Protein 1EQ6 (pdb70)

CATH classification: 3.40.1000.10

Organism: Saccharomyces cerevisiae (strain ATCC 204508 / S288c) (NCBI:txid559292)

Sequence (189 aa):
SMNNKEVELYGGAITTVVPPGFIDASTLREVPDTQEVYVNSRRDEEEFEDGLATNESIIVDLLETVDKSDLKEAWQFHVEDLTELNGTTKWEALQEDTVQQGTKFTGLVMEVANKWGKPDLAQTVVIGVALIRLTQFDTDVVISINVPLTKEEASQASNKELPARCHAVYQLLQEMVRKFHVVDTSLFA

B-factor: mean 33.43, std 11.36, range [17.12, 72.32]

InterPro domains:
  IPR007681 Ran-interacting Mog1 protein [PF04603] (37-177)
  IPR007681 Ran-interacting Mog1 protein [PTHR15837] (33-218)
  IPR007681 Ran-interacting Mog1 protein [cd00224] (36-218)
  IPR016123 Mog1/PsbP, alpha/beta/alpha sandwich [SSF55724] (31-218)

Secondary structure (DSSP, 8-state):
----EEEEEGGGTEEEEE-TTEEEGGGTS---TTEEEEEE---SS---SSS--S--EEEEEEEEPPS--SHHHHHHHHHHHHHGGGTEEEEEEEEEEEEETTTEEEEEEEEEEETTS-TTSS--EEEEEEEEEEGGGTEEEEEEEEEEPPHHHHHHHTTT---HHHHHHHHHHHHHHHT-EES-GGG--

Structure (mmCIF, N/CA/C/O backbone):
data_1EQ6
#
_entry.id   1EQ6
#
_cell.length_a   39.672
_cell.length_b   51.963
_cell.length_c   112.234
_cell.angle_alpha   90.00
_cell.angle_beta   90.00
_cell.angle_gamma   90.00
#
_symmetry.space_group_name_H-M   'P 21 21 21'
#
loop_
_entity.id
_entity.type
_entity.pdbx_description
1 polymer MOG1P
2 water water
#
loop_
_atom_site.group_PDB
_atom_site.id
_atom_site.type_symbol
_atom_site.label_atom_id
_atom_site.label_alt_id
_atom_site.label_comp_id
_atom_site.label_asym_id
_atom_site.label_entity_id
_atom_site.label_seq_id
_atom_site.pdbx_PDB_ins_code
_atom_site.Cartn_x
_atom_site.Cartn_y
_atom_site.Cartn_z
_atom_site.occupancy
_atom_site.B_iso_or_equiv
_atom_site.auth_seq_id
_atom_site.auth_comp_id
_atom_site.auth_asym_id
_atom_site.auth_atom_id
_atom_site.pdbx_PDB_model_num
ATOM 1 N N . SER A 1 1 ? 17.213 35.383 38.687 1.00 62.88 30 SER A N 1
ATOM 2 C CA . SER A 1 1 ? 17.691 34.271 37.815 1.00 62.20 30 SER A CA 1
ATOM 3 C C . SER A 1 1 ? 18.500 33.252 38.608 1.00 61.23 30 SER A C 1
ATOM 4 O O . SER A 1 1 ? 18.883 33.495 39.754 1.00 61.36 30 SER A O 1
ATOM 7 N N . MET A 1 2 ? 18.767 32.112 37.982 1.00 59.29 31 MET A N 1
ATOM 8 C CA . MET A 1 2 ? 19.533 31.060 38.626 1.00 57.18 31 MET A CA 1
ATOM 9 C C . MET A 1 2 ? 20.968 31.053 38.110 1.00 55.11 31 MET A C 1
ATOM 10 O O . MET A 1 2 ? 21.251 31.576 37.025 1.00 54.11 31 MET A O 1
ATOM 15 N N . ASN A 1 3 ? 21.864 30.461 38.897 1.00 52.32 32 ASN A N 1
ATOM 16 C CA . ASN A 1 3 ? 23.284 30.385 38.556 1.00 50.06 32 ASN A CA 1
ATOM 17 C C . ASN A 1 3 ? 23.876 29.010 38.904 1.00 47.04 32 ASN A C 1
ATOM 18 O O . ASN A 1 3 ? 24.871 28.905 39.616 1.00 46.11 32 ASN A O 1
ATOM 23 N N . ASN A 1 4 ? 23.260 27.963 38.367 1.00 45.30 33 ASN A N 1
ATOM 24 C CA . ASN A 1 4 ? 23.669 26.587 38.616 1.00 41.52 33 ASN A CA 1
ATOM 25 C C . ASN A 1 4 ? 25.023 26.216 38.056 1.00 41.10 33 ASN A C 1
ATOM 26 O O . ASN A 1 4 ? 25.433 26.726 37.012 1.00 41.93 33 ASN A O 1
ATOM 31 N N . LYS A 1 5 ? 25.717 25.325 38.761 1.00 38.69 34 LYS A N 1
ATOM 32 C CA . LYS A 1 5 ? 27.036 24.874 38.350 1.00 37.74 34 LYS A CA 1
ATOM 33 C C . LYS A 1 5 ? 27.040 23.409 37.920 1.00 35.03 34 LYS A C 1
ATOM 34 O O . LYS A 1 5 ? 26.340 22.575 38.486 1.00 32.25 34 LYS A O 1
ATOM 40 N N . GLU A 1 6 ? 27.860 23.102 36.928 1.00 32.39 35 GLU A N 1
ATOM 41 C CA . GLU A 1 6 ? 27.966 21.754 36.423 1.00 33.40 35 GLU A CA 1
ATOM 42 C C . GLU A 1 6 ? 28.653 20.845 37.443 1.00 32.36 35 GLU A C 1
ATOM 43 O O . GLU A 1 6 ? 29.596 21.251 38.127 1.00 31.55 35 GLU A O 1
ATOM 49 N N . VAL A 1 7 ? 28.138 19.629 37.580 1.00 29.76 36 VAL A N 1
ATOM 50 C CA . VAL A 1 7 ? 28.722 18.672 38.487 1.00 29.91 36 VAL A CA 1
ATOM 51 C C . VAL A 1 7 ? 28.852 17.342 37.766 1.00 28.93 36 VAL A C 1
ATOM 52 O O . VAL A 1 7 ? 28.119 17.057 36.824 1.00 25.97 36 VAL A O 1
ATOM 56 N N . GLU A 1 8 ? 29.820 16.544 38.197 1.00 28.75 37 GLU A N 1
ATOM 57 C CA . GLU A 1 8 ? 30.008 15.235 37.603 1.00 29.27 37 GLU A CA 1
ATOM 58 C C . GLU A 1 8 ? 29.289 14.231 38.480 1.00 28.33 37 GLU A C 1
ATOM 59 O O . GLU A 1 8 ? 29.436 14.257 39.703 1.00 26.79 37 GLU A O 1
ATOM 65 N N . LEU A 1 9 ? 28.513 13.347 37.851 1.00 26.57 38 LEU A N 1
ATOM 66 C CA . LEU A 1 9 ? 27.792 12.296 38.568 1.00 25.25 38 LEU A CA 1
ATOM 67 C C . LEU A 1 9 ? 28.377 10.936 38.157 1.00 24.52 38 LEU A C 1
ATOM 68 O O . LEU A 1 9 ? 28.990 10.811 37.093 1.00 23.86 38 LEU A O 1
ATOM 73 N N . TYR A 1 10 ? 28.162 9.934 39.000 1.00 25.02 39 TYR A N 1
ATOM 74 C CA . TYR A 1 10 ? 28.601 8.561 38.728 1.00 26.48 39 TYR A CA 1
ATOM 75 C C . TYR A 1 10 ? 30.040 8.490 38.191 1.00 27.54 39 TYR A C 1
ATOM 76 O O . TYR A 1 10 ? 30.292 7.981 37.099 1.00 26.70 39 TYR A O 1
ATOM 85 N N . GLY A 1 11 ? 30.973 9.042 38.960 1.00 29.16 40 GLY A N 1
ATOM 86 C CA . GLY A 1 11 ? 32.370 9.026 38.546 1.00 31.03 40 GLY A CA 1
ATOM 87 C C . GLY A 1 11 ? 32.726 9.848 37.315 1.00 31.83 40 GLY A C 1
ATOM 88 O O . GLY A 1 11 ? 33.834 9.718 36.787 1.00 31.51 40 GLY A O 1
ATOM 89 N N . GLY A 1 12 ? 31.807 10.692 36.856 1.00 30.21 41 GLY A N 1
ATOM 90 C CA . GLY A 1 12 ? 32.070 11.498 35.672 1.00 30.08 41 GLY A CA 1
ATOM 91 C C . GLY A 1 12 ? 31.435 10.972 34.396 1.00 29.22 41 GLY A C 1
ATOM 92 O O . GLY A 1 12 ? 31.577 11.560 33.305 1.00 27.82 41 GLY A O 1
ATOM 93 N N . ALA A 1 13 ? 30.718 9.862 34.518 1.00 26.92 42 ALA A N 1
ATOM 94 C CA . ALA A 1 13 ? 30.057 9.268 33.360 1.00 26.74 42 ALA A CA 1
ATOM 95 C C . ALA A 1 13 ? 28.878 10.111 32.914 1.00 25.95 42 ALA A C 1
ATOM 96 O O . ALA A 1 13 ? 28.436 10.022 31.755 1.00 26.78 42 ALA A O 1
ATOM 98 N N . ILE A 1 14 ? 28.395 10.953 33.820 1.00 26.47 43 ILE A N 1
ATOM 99 C CA . ILE A 1 14 ? 27.235 11.812 33.557 1.00 24.91 43 ILE A CA 1
ATOM 100 C C . ILE A 1 14 ? 27.437 13.210 34.138 1.00 24.62 43 ILE A C 1
ATOM 101 O O . ILE A 1 14 ? 28.076 13.385 35.171 1.00 23.26 43 ILE A O 1
ATOM 106 N N . THR A 1 15 ? 26.914 14.216 33.468 1.00 24.31 44 THR A N 1
ATOM 107 C CA . THR A 1 15 ? 27.011 15.547 34.047 1.00 25.19 44 THR A CA 1
ATOM 108 C C . THR A 1 15 ? 25.631 16.179 34.037 1.00 24.77 44 THR A C 1
ATOM 109 O O . THR A 1 15 ? 24.749 15.781 33.249 1.00 25.45 44 THR A O 1
ATOM 113 N N . THR A 1 16 ? 25.447 17.140 34.939 1.00 25.03 45 THR A N 1
ATOM 114 C CA . THR A 1 16 ? 24.236 17.937 34.999 1.00 23.73 45 THR A CA 1
ATOM 115 C C . THR A 1 16 ? 24.632 19.141 35.860 1.00 24.30 45 THR A C 1
ATOM 116 O O . THR A 1 16 ? 25.831 19.379 36.052 1.00 23.57 45 THR A O 1
ATOM 120 N N . VAL A 1 17 ? 23.660 19.910 36.347 1.00 24.02 46 VAL A N 1
ATOM 121 C CA . VAL A 1 17 ? 23.958 21.065 37.202 1.00 24.61 46 VAL A CA 1
ATOM 122 C C . VAL A 1 17 ? 23.156 21.008 38.500 1.00 23.83 46 VAL A C 1
ATOM 123 O O . VAL A 1 17 ? 22.125 20.332 38.560 1.00 22.60 46 VAL A O 1
ATOM 127 N N . VAL A 1 18 ? 23.648 21.704 39.528 1.00 23.94 47 VAL A N 1
ATOM 128 C CA . VAL A 1 18 ? 22.949 21.856 40.803 1.00 23.28 47 VAL A CA 1
ATOM 129 C C . VAL A 1 18 ? 23.230 23.298 41.228 1.00 24.71 47 VAL A C 1
ATOM 130 O O . VAL A 1 18 ? 24.154 23.931 40.682 1.00 26.04 47 VAL A O 1
ATOM 134 N N . PRO A 1 19 ? 22.450 23.846 42.177 1.00 25.81 48 PRO A N 1
ATOM 135 C CA . PRO A 1 19 ? 22.707 25.237 42.584 1.00 26.76 48 PRO A CA 1
ATOM 136 C C . PRO A 1 19 ? 23.934 25.429 43.442 1.00 28.30 48 PRO A C 1
ATOM 137 O O . PRO A 1 19 ? 24.404 24.474 44.061 1.00 26.90 48 PRO A O 1
ATOM 141 N N . PRO A 1 20 ? 24.488 26.656 43.475 1.00 28.69 49 PRO A N 1
ATOM 142 C CA . PRO A 1 20 ? 25.666 26.788 44.342 1.00 28.22 49 PRO A CA 1
ATOM 143 C C . PRO A 1 20 ? 25.187 26.587 45.794 1.00 27.48 49 PRO A C 1
ATOM 144 O O . PRO A 1 20 ? 24.005 26.792 46.101 1.00 27.46 49 PRO A O 1
ATOM 148 N N . GLY A 1 21 ? 26.077 26.151 46.673 1.00 27.13 50 GLY A N 1
ATOM 149 C CA . GLY A 1 21 ? 25.680 25.946 48.063 1.00 28.40 50 GLY A CA 1
ATOM 150 C C . GLY A 1 21 ? 25.041 24.585 48.330 1.00 28.81 50 GLY A C 1
ATOM 151 O O . GLY A 1 21 ? 24.641 24.289 49.460 1.00 29.75 50 GLY A O 1
ATOM 152 N N . PHE A 1 22 ? 24.931 23.770 47.285 1.00 27.97 51 PHE A N 1
ATOM 153 C CA . PHE A 1 22 ? 24.385 22.420 47.414 1.00 28.87 51 PHE A CA 1
ATOM 154 C C . PHE A 1 22 ? 25.570 21.481 47.495 1.00 29.02 51 PHE A C 1
ATOM 155 O O . PHE A 1 22 ? 26.471 21.516 46.654 1.00 31.81 51 PHE A O 1
ATOM 163 N N . ILE A 1 23 ? 25.563 20.656 48.527 1.00 29.01 52 ILE A N 1
ATOM 164 C CA . ILE A 1 23 ? 26.649 19.725 48.789 1.00 28.94 52 ILE A CA 1
ATOM 165 C C . ILE A 1 23 ? 26.314 18.298 48.378 1.00 27.60 52 ILE A C 1
ATOM 166 O O . ILE A 1 23 ? 25.185 17.849 48.533 1.00 25.69 52 ILE A O 1
ATOM 171 N N . ASP A 1 24 ? 27.317 17.594 47.868 1.00 24.41 53 ASP A N 1
ATOM 172 C CA . ASP A 1 24 ? 27.186 16.199 47.485 1.00 25.81 53 ASP A CA 1
ATOM 173 C C . ASP A 1 24 ? 27.125 15.451 48.822 1.00 25.86 53 ASP A C 1
ATOM 174 O O . ASP A 1 24 ? 28.100 15.455 49.604 1.00 25.64 53 ASP A O 1
ATOM 179 N N . ALA A 1 25 ? 25.972 14.844 49.112 1.00 24.24 54 ALA A N 1
ATOM 180 C CA . ALA A 1 25 ? 25.799 14.142 50.380 1.00 24.46 54 ALA A CA 1
ATOM 181 C C . ALA A 1 25 ? 26.735 12.948 50.534 1.00 26.77 54 ALA A C 1
ATOM 182 O O . ALA A 1 25 ? 27.039 12.533 51.660 1.00 27.94 54 ALA A O 1
ATOM 184 N N . SER A 1 26 ? 27.205 12.396 49.422 1.00 29.81 55 SER A N 1
ATOM 185 C CA . SER A 1 26 ? 28.119 11.254 49.512 1.00 33.81 55 SER A CA 1
ATOM 186 C C . SER A 1 26 ? 29.461 11.648 50.131 1.00 35.34 55 SER A C 1
ATOM 187 O O . SER A 1 26 ? 30.241 10.787 50.521 1.00 36.05 55 SER A O 1
ATOM 190 N N . THR A 1 27 ? 29.742 12.945 50.238 1.00 35.92 56 THR A N 1
ATOM 191 C CA . THR A 1 27 ? 31.007 13.348 50.856 1.00 37.51 56 THR A CA 1
ATOM 192 C C . THR A 1 27 ? 30.953 13.118 52.369 1.00 38.18 56 THR A C 1
ATOM 193 O O . THR A 1 27 ? 31.982 13.135 53.048 1.00 39.03 56 THR A O 1
ATOM 197 N N . LEU A 1 28 ? 29.756 12.885 52.891 1.00 37.72 57 LEU A N 1
ATOM 198 C CA . LEU A 1 28 ? 29.583 12.685 54.318 1.00 38.45 57 LEU A CA 1
ATOM 199 C C . LEU A 1 28 ? 28.995 11.326 54.684 1.00 40.13 57 LEU A C 1
ATOM 200 O O . LEU A 1 28 ? 29.327 10.750 55.722 1.00 39.05 57 LEU A O 1
ATOM 205 N N . ARG A 1 29 ? 28.137 10.798 53.823 1.00 40.89 58 ARG A N 1
ATOM 206 C CA . ARG A 1 29 ? 27.502 9.522 54.110 1.00 42.13 58 ARG A CA 1
ATOM 207 C C . ARG A 1 29 ? 27.259 8.695 52.868 1.00 41.90 58 ARG A C 1
ATOM 208 O O . ARG A 1 29 ? 26.945 9.240 51.813 1.00 41.95 58 ARG A O 1
ATOM 216 N N . GLU A 1 30 ? 27.424 7.378 52.997 1.00 41.12 59 GLU A N 1
ATOM 217 C CA . GLU A 1 30 ? 27.192 6.463 51.876 1.00 41.72 59 GLU A CA 1
ATOM 218 C C . GLU A 1 30 ? 25.771 6.613 51.322 1.00 38.65 59 GLU A C 1
ATOM 219 O O . GLU A 1 30 ? 24.797 6.687 52.075 1.00 38.85 59 GLU A O 1
ATOM 225 N N . VAL A 1 31 ? 25.652 6.661 50.005 1.00 37.84 60 VAL A N 1
ATOM 226 C CA . VAL A 1 31 ? 24.332 6.738 49.399 1.00 37.22 60 VAL A CA 1
ATOM 227 C C . VAL A 1 31 ? 24.217 5.522 48.483 1.00 36.87 60 VAL A C 1
ATOM 228 O O . VAL A 1 31 ? 25.226 4.968 48.070 1.00 35.35 60 VAL A O 1
ATOM 232 N N . PRO A 1 32 ? 22.987 5.084 48.181 1.00 37.35 61 PRO A N 1
ATOM 233 C CA . PRO A 1 32 ? 22.751 3.928 47.305 1.00 38.49 61 PRO A CA 1
ATOM 234 C C . PRO A 1 32 ? 23.587 4.035 46.022 1.00 39.00 61 PRO A C 1
ATOM 235 O O . PRO A 1 32 ? 23.827 5.142 45.500 1.00 36.89 61 PRO A O 1
ATOM 239 N N . ASP A 1 33 ? 24.032 2.888 45.517 1.00 39.46 62 ASP A N 1
ATOM 240 C CA . ASP A 1 33 ? 24.879 2.829 44.316 1.00 39.24 62 ASP A CA 1
ATOM 241 C C . ASP A 1 33 ? 24.329 3.539 43.077 1.00 36.28 62 ASP A C 1
ATOM 242 O O . ASP A 1 33 ? 25.079 4.149 42.309 1.00 36.20 62 ASP A O 1
ATOM 247 N N . THR A 1 34 ? 23.029 3.416 42.864 1.00 33.68 63 THR A N 1
ATOM 248 C CA . THR A 1 34 ? 22.399 4.025 41.689 1.00 31.46 63 THR A CA 1
ATOM 249 C C . THR A 1 34 ? 22.016 5.486 41.880 1.00 27.40 63 THR A C 1
ATOM 250 O O . THR A 1 34 ? 21.443 6.078 40.976 1.00 23.22 63 THR A O 1
ATOM 254 N N . GLN A 1 35 ? 22.346 6.057 43.033 1.00 25.85 64 GLN A N 1
ATOM 255 C CA . GLN A 1 35 ? 21.987 7.463 43.311 1.00 24.67 64 GLN A CA 1
ATOM 256 C C . GLN A 1 35 ? 23.096 8.486 43.527 1.00 24.64 64 GLN A C 1
ATOM 257 O O . GLN A 1 35 ? 24.209 8.145 43.924 1.00 23.71 64 GLN A O 1
ATOM 263 N N . GLU A 1 36 ? 22.767 9.749 43.250 1.00 21.98 65 GLU A N 1
ATOM 264 C CA . GLU A 1 36 ? 23.633 10.878 43.560 1.00 23.32 65 GLU A CA 1
ATOM 265 C C . GLU A 1 36 ? 22.654 11.755 44.367 1.00 21.45 65 GLU A C 1
ATOM 266 O O . GLU A 1 36 ? 21.478 11.893 43.993 1.00 23.82 65 GLU A O 1
ATOM 272 N N . VAL A 1 37 ? 23.119 12.305 45.483 1.00 20.23 66 VAL A N 1
ATOM 273 C CA . VAL A 1 37 ? 22.247 13.091 46.367 1.00 19.97 66 VAL A CA 1
ATOM 274 C C . VAL A 1 37 ? 22.955 14.377 46.732 1.00 21.51 66 VAL A C 1
ATOM 275 O O . VAL A 1 37 ? 24.109 14.354 47.140 1.00 21.23 66 VAL A O 1
ATOM 279 N N . TYR A 1 38 ? 22.256 15.492 46.562 1.00 19.68 67 TYR A N 1
ATOM 280 C CA . TYR A 1 38 ? 22.798 16.815 46.878 1.00 20.89 67 TYR A CA 1
ATOM 281 C C . TYR A 1 38 ? 21.806 17.524 47.762 1.00 21.03 67 TYR A C 1
ATOM 282 O O . TYR A 1 38 ? 20.617 17.524 47.452 1.00 22.09 67 TYR A O 1
ATOM 291 N N . VAL A 1 39 ? 22.283 18.116 48.866 1.00 19.56 68 VAL A N 1
ATOM 292 C CA . VAL A 1 39 ? 21.398 18.816 49.780 1.00 20.18 68 VAL A CA 1
ATOM 293 C C . VAL A 1 39 ? 21.828 20.268 49.924 1.00 20.65 68 VAL A C 1
ATOM 294 O O . VAL A 1 39 ? 23.021 20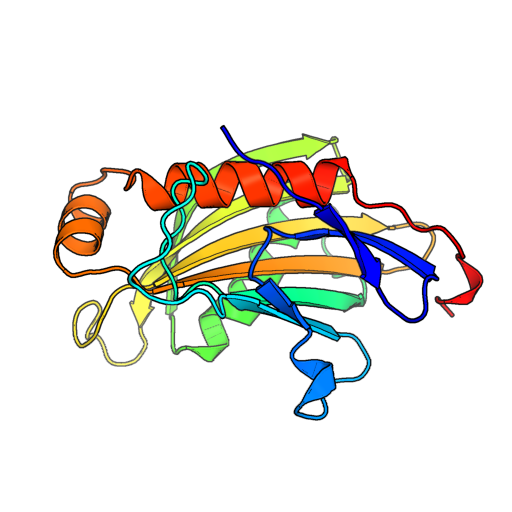.590 49.865 1.00 21.04 68 VAL A O 1
ATOM 298 N N . ASN A 1 40 ? 20.845 21.136 50.098 1.00 21.27 69 ASN A N 1
ATOM 299 C CA . ASN A 1 40 ? 21.102 22.565 50.270 1.00 22.79 69 ASN A CA 1
ATOM 300 C C . ASN A 1 40 ? 21.830 22.776 51.610 1.00 22.32 69 ASN A C 1
ATOM 301 O O . ASN A 1 40 ? 21.271 22.500 52.671 1.00 22.80 69 ASN A O 1
ATOM 306 N N . SER A 1 41 ? 23.064 23.275 51.566 1.00 23.71 70 SER A N 1
ATOM 307 C CA . SER A 1 41 ? 23.821 23.502 52.800 1.00 27.30 70 SER A CA 1
ATOM 308 C C . SER A 1 41 ? 24.039 24.990 53.089 1.00 30.12 70 SER A C 1
ATOM 309 O O . SER A 1 41 ? 24.901 25.352 53.891 1.00 28.82 70 SER A O 1
ATOM 312 N N . ARG A 1 42 ? 23.241 25.837 52.450 1.00 30.14 71 ARG A N 1
ATOM 313 C CA . ARG A 1 42 ? 23.353 27.283 52.615 1.00 34.01 71 ARG A CA 1
ATOM 314 C C . ARG A 1 42 ? 22.986 27.756 54.020 1.00 36.57 71 ARG A C 1
ATOM 315 O O . ARG A 1 42 ? 22.092 27.207 54.649 1.00 35.10 71 ARG A O 1
ATOM 323 N N . ARG A 1 43 ? 23.688 28.780 54.501 1.00 39.63 72 ARG A N 1
ATOM 324 C CA . ARG A 1 43 ? 23.403 29.370 55.810 1.00 44.17 72 ARG A CA 1
ATOM 325 C C . ARG A 1 43 ? 22.193 30.287 55.589 1.00 45.59 72 ARG A C 1
ATOM 326 O O . ARG A 1 43 ? 22.015 30.808 54.486 1.00 45.73 72 ARG A O 1
ATOM 334 N N . ASP A 1 44 ? 21.366 30.492 56.615 1.00 47.86 73 ASP A N 1
ATOM 335 C CA . ASP A 1 44 ? 20.184 31.347 56.461 1.00 50.85 73 ASP A CA 1
ATOM 336 C C . ASP A 1 44 ? 20.577 32.759 56.033 1.00 53.11 73 ASP A C 1
ATOM 337 O O . ASP A 1 44 ? 19.819 33.447 55.346 1.00 53.46 73 ASP A O 1
ATOM 342 N N . GLU A 1 45 ? 21.767 33.179 56.449 1.00 55.74 74 GLU A N 1
ATOM 343 C CA . GLU A 1 45 ? 22.286 34.510 56.143 1.00 58.85 74 GLU A CA 1
ATOM 344 C C . GLU A 1 45 ? 22.457 34.748 54.652 1.00 59.28 74 GLU A C 1
ATOM 345 O O . GLU A 1 45 ? 21.815 35.632 54.082 1.00 60.22 74 GLU A O 1
ATOM 351 N N . GLU A 1 46 ? 23.335 33.970 54.027 1.00 59.97 75 GLU A N 1
ATOM 352 C CA . GLU A 1 46 ? 23.583 34.113 52.600 1.00 61.30 75 GLU A CA 1
ATOM 353 C C . GLU A 1 46 ? 22.272 33.998 51.844 1.00 62.01 75 GLU A C 1
ATOM 354 O O . GLU A 1 46 ? 21.461 33.130 52.131 1.00 63.51 75 GLU A O 1
ATOM 360 N N . GLU A 1 47 ? 22.040 34.898 50.903 1.00 62.90 76 GLU A N 1
ATOM 361 C CA . GLU A 1 47 ? 20.814 34.833 50.122 1.00 63.28 76 GLU A CA 1
ATOM 362 C C . GLU A 1 47 ? 21.082 35.199 48.677 1.00 61.18 76 GLU A C 1
ATOM 363 O O . GLU A 1 47 ? 21.351 36.350 48.339 1.00 62.44 76 GLU A O 1
ATOM 369 N N . PHE A 1 48 ? 21.003 34.175 47.839 1.00 58.48 77 PHE A N 1
ATOM 370 C CA . PHE A 1 48 ? 21.237 34.258 46.412 1.00 55.62 77 PHE A CA 1
ATOM 371 C C . PHE A 1 48 ? 19.980 34.802 45.740 1.00 54.31 77 PHE A C 1
ATOM 372 O O . PHE A 1 48 ? 19.044 35.243 46.406 1.00 54.68 77 PHE A O 1
ATOM 380 N N . GLU A 1 49 ? 19.956 34.790 44.419 1.00 53.60 78 GLU A N 1
ATOM 381 C CA . GLU A 1 49 ? 18.780 35.271 43.709 1.00 52.66 78 GLU A CA 1
ATOM 382 C C . GLU A 1 49 ? 18.142 34.082 43.005 1.00 51.10 78 GLU A C 1
ATOM 383 O O . GLU A 1 49 ? 17.396 34.225 42.034 1.00 51.47 78 GLU A O 1
ATOM 389 N N . ASP A 1 50 ? 18.462 32.909 43.548 1.00 47.19 79 ASP A N 1
ATOM 390 C CA . ASP A 1 50 ? 18.009 31.598 43.098 1.00 44.64 79 ASP A CA 1
ATOM 391 C C . ASP A 1 50 ? 16.519 31.423 43.315 1.00 41.36 79 ASP A C 1
ATOM 392 O O . ASP A 1 50 ? 15.854 30.754 42.540 1.00 41.16 79 ASP A O 1
ATOM 397 N N . GLY A 1 51 ? 16.013 31.995 44.405 1.00 38.26 80 GLY A N 1
ATOM 398 C CA . GLY A 1 51 ? 14.614 31.827 44.750 1.00 35.27 80 GLY A CA 1
ATOM 399 C C . GLY A 1 51 ? 14.499 30.598 45.651 1.00 33.56 80 GLY A C 1
ATOM 400 O O . GLY A 1 51 ? 13.407 30.218 46.084 1.00 31.35 80 GLY A O 1
ATOM 401 N N . LEU A 1 52 ? 15.641 29.968 45.926 1.00 31.43 81 LEU A N 1
ATOM 402 C CA . LEU A 1 52 ? 15.692 28.775 46.777 1.00 30.10 81 LEU A CA 1
ATOM 403 C C . LEU A 1 52 ? 15.872 29.206 48.219 1.00 31.95 81 LEU A C 1
ATOM 404 O O . LEU A 1 52 ? 16.257 30.358 48.494 1.00 31.89 81 LEU A O 1
ATOM 409 N N . ALA A 1 53 ? 15.581 28.301 49.147 1.00 30.02 82 ALA A N 1
ATOM 410 C CA . ALA A 1 53 ? 15.739 28.600 50.562 1.00 28.26 82 ALA A CA 1
ATOM 411 C C . ALA A 1 53 ? 16.975 27.863 51.074 1.00 27.39 82 ALA A C 1
ATOM 412 O O . ALA A 1 53 ? 18.051 28.031 50.513 1.00 27.76 82 ALA A O 1
ATOM 414 N N . THR A 1 54 ? 16.847 27.047 52.123 1.00 25.65 83 THR A N 1
ATOM 415 C CA . THR A 1 54 ? 18.006 26.331 52.626 1.00 23.87 83 THR A CA 1
ATOM 416 C C . THR A 1 54 ? 17.715 24.852 52.914 1.00 23.39 83 THR A C 1
ATOM 417 O O . THR A 1 54 ? 18.564 24.166 53.476 1.00 24.85 83 THR A O 1
ATOM 421 N N . ASN A 1 55 ? 16.549 24.356 52.492 1.00 24.20 84 ASN A N 1
ATOM 422 C CA . ASN A 1 55 ? 16.186 22.961 52.795 1.00 21.08 84 ASN A CA 1
ATOM 423 C C . ASN A 1 55 ? 15.807 21.984 51.675 1.00 20.09 84 ASN A C 1
ATOM 424 O O . ASN A 1 55 ? 15.282 20.887 51.967 1.00 20.25 84 ASN A O 1
ATOM 429 N N . GLU A 1 56 ? 16.094 22.337 50.425 1.00 20.13 85 GLU A N 1
ATOM 430 C CA . GLU A 1 56 ? 15.762 21.449 49.309 1.00 20.22 85 GLU A CA 1
ATOM 431 C C . GLU A 1 56 ? 16.808 20.333 49.189 1.00 18.94 85 GLU A C 1
ATOM 432 O O . GLU A 1 56 ? 17.943 20.498 49.617 1.00 20.07 85 GLU A O 1
ATOM 438 N N . SER A 1 57 ? 16.410 19.207 48.610 1.00 18.48 86 SER A N 1
ATOM 439 C CA . SER A 1 57 ? 17.345 18.100 48.393 1.00 18.12 86 SER A CA 1
ATOM 440 C C . SER A 1 57 ? 17.063 17.558 47.010 1.00 18.32 86 SER A C 1
ATOM 441 O O . SER A 1 57 ? 15.926 17.538 46.555 1.00 19.58 86 SER A O 1
ATOM 444 N N . ILE A 1 58 ? 18.131 17.134 46.339 1.00 18.64 87 ILE A N 1
ATOM 445 C CA . ILE A 1 58 ? 18.055 16.671 44.981 1.00 17.92 87 ILE A CA 1
ATOM 446 C C . ILE A 1 58 ? 18.577 15.247 44.903 1.00 19.75 87 ILE A C 1
ATOM 447 O O . ILE A 1 58 ? 19.645 14.974 45.416 1.00 21.12 87 ILE A O 1
ATOM 452 N N . ILE A 1 59 ? 17.822 14.365 44.253 1.00 19.63 88 ILE A N 1
ATOM 453 C CA . ILE A 1 59 ? 18.245 12.963 44.096 1.00 20.94 88 ILE A CA 1
ATOM 454 C C . ILE A 1 59 ? 18.148 12.572 42.628 1.00 20.49 88 ILE A C 1
ATOM 455 O O . ILE A 1 59 ? 17.151 12.843 41.973 1.00 20.52 88 ILE A O 1
ATOM 460 N N . VAL A 1 60 ? 19.212 11.970 42.113 1.00 20.34 89 VAL A N 1
ATOM 461 C CA . VAL A 1 60 ? 19.258 11.486 40.737 1.00 21.90 89 VAL A CA 1
ATOM 462 C C . VAL A 1 60 ? 19.345 9.976 40.966 1.00 21.78 89 VAL A C 1
ATOM 463 O O . VAL A 1 60 ? 20.185 9.529 41.746 1.00 20.07 89 VAL A O 1
ATOM 467 N N . ASP A 1 61 ? 18.452 9.217 40.322 1.00 22.08 90 ASP A N 1
ATOM 468 C CA . ASP A 1 61 ? 18.420 7.759 40.493 1.00 22.53 90 ASP A CA 1
ATOM 469 C C . ASP A 1 61 ? 18.362 7.048 39.125 1.00 23.72 90 ASP A C 1
ATOM 470 O O . ASP A 1 61 ? 17.524 7.362 38.281 1.00 22.86 90 ASP A O 1
ATOM 475 N N . LEU A 1 62 ? 19.250 6.076 38.924 1.00 23.43 91 LEU A N 1
ATOM 476 C CA . LEU A 1 62 ? 19.269 5.345 37.664 1.00 25.04 91 LEU A CA 1
ATOM 477 C C . LEU A 1 62 ? 18.435 4.096 37.915 1.00 24.55 91 LEU A C 1
ATOM 478 O O . LEU A 1 62 ? 18.834 3.215 38.681 1.00 25.58 91 LEU A O 1
ATOM 483 N N . LEU A 1 63 ? 17.264 4.032 37.291 1.00 26.19 92 LEU A N 1
ATOM 484 C CA . LEU A 1 63 ? 16.352 2.894 37.491 1.00 27.95 92 LEU A CA 1
ATOM 485 C C . LEU A 1 63 ? 16.129 2.071 36.237 1.00 28.78 92 LEU A C 1
ATOM 486 O O . LEU A 1 63 ? 16.389 2.534 35.134 1.00 28.43 92 LEU A O 1
ATOM 491 N N . GLU A 1 64 ? 15.613 0.858 36.415 1.00 31.69 93 GLU A N 1
ATOM 492 C CA . GLU A 1 64 ? 15.301 0.016 35.273 1.00 35.06 93 GLU A CA 1
ATOM 493 C C . GLU A 1 64 ? 14.160 0.694 34.514 1.00 33.67 93 GLU A C 1
ATOM 494 O O . GLU A 1 64 ? 13.321 1.376 35.119 1.00 32.18 93 GLU A O 1
ATOM 500 N N . THR A 1 65 ? 14.125 0.506 33.198 1.00 34.41 94 THR A N 1
ATOM 501 C CA . THR A 1 65 ? 13.056 1.063 32.377 1.00 34.81 94 THR A CA 1
ATOM 502 C C . THR A 1 65 ? 11.728 0.455 32.854 1.00 35.97 94 THR A C 1
ATOM 503 O O . THR A 1 65 ? 11.657 -0.746 33.108 1.00 36.46 94 THR A O 1
ATOM 507 N N . VAL A 1 66 ? 10.687 1.269 33.015 1.00 34.45 95 VAL A N 1
ATOM 508 C CA . VAL A 1 66 ? 9.407 0.714 33.441 1.00 35.91 95 VAL A CA 1
ATOM 509 C C . VAL A 1 66 ? 8.643 0.282 32.189 1.00 36.81 95 VAL A C 1
ATOM 510 O O . VAL A 1 66 ? 8.688 0.952 31.165 1.00 35.36 95 VAL A O 1
ATOM 514 N N . ASP A 1 67 ? 7.957 -0.850 32.272 1.00 38.87 96 ASP A N 1
ATOM 515 C CA . ASP A 1 67 ? 7.215 -1.364 31.122 1.00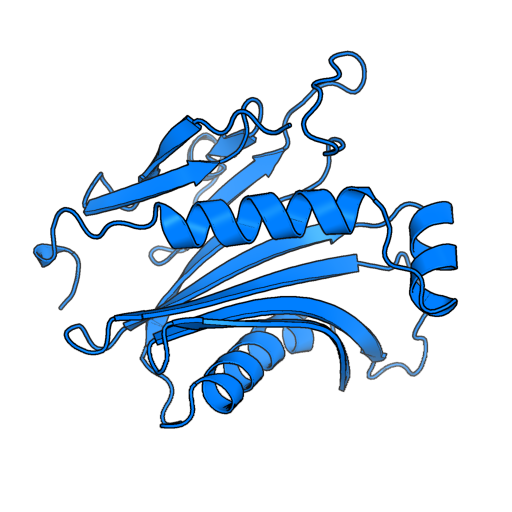 41.71 96 ASP A CA 1
ATOM 516 C C . ASP A 1 67 ? 5.994 -0.537 30.680 1.00 40.80 96 ASP A C 1
ATOM 517 O O . ASP A 1 67 ? 4.914 -1.090 30.497 1.00 40.57 96 ASP A O 1
ATOM 522 N N . LYS A 1 68 ? 6.148 0.778 30.527 1.00 40.28 97 LYS A N 1
ATOM 523 C CA . LYS A 1 68 ? 5.047 1.630 30.057 1.00 39.20 97 LYS A CA 1
ATOM 524 C C . LYS A 1 68 ? 5.608 2.364 28.851 1.00 38.50 97 LYS A C 1
ATOM 525 O O . LYS A 1 68 ? 6.617 3.059 28.973 1.00 37.86 97 LYS A O 1
ATOM 531 N N . SER A 1 69 ? 4.971 2.233 27.687 1.00 36.60 98 SER A N 1
ATOM 532 C CA . SER A 1 69 ? 5.496 2.900 26.491 1.00 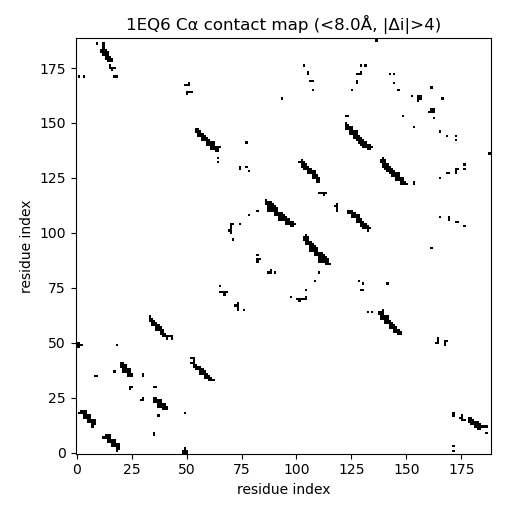37.35 98 SER A CA 1
ATOM 533 C C . SER A 1 69 ? 5.199 4.385 26.478 1.00 35.11 98 SER A C 1
ATOM 534 O O . SER A 1 69 ? 5.956 5.156 25.896 1.00 35.16 98 SER A O 1
ATOM 537 N N . ASP A 1 70 ? 4.096 4.790 27.106 1.00 34.26 99 ASP A N 1
ATOM 538 C CA . ASP A 1 70 ? 3.736 6.207 27.140 1.00 33.27 99 ASP A CA 1
ATOM 539 C C . ASP A 1 70 ? 4.624 6.975 28.128 1.00 32.13 99 ASP A C 1
ATOM 540 O O . ASP A 1 70 ? 4.821 6.546 29.269 1.00 31.37 99 ASP A O 1
ATOM 545 N N . LEU A 1 71 ? 5.128 8.118 27.686 1.00 30.03 100 LEU A N 1
ATOM 546 C CA . LEU A 1 71 ? 6.015 8.929 28.508 1.00 29.09 100 LEU A CA 1
ATOM 547 C C . LEU A 1 71 ? 5.336 9.406 29.787 1.00 27.61 100 LEU A C 1
ATOM 548 O O . LEU A 1 71 ? 5.900 9.260 30.872 1.00 26.87 100 LEU A O 1
ATOM 553 N N . LYS A 1 72 ? 4.136 9.976 29.677 1.00 27.64 101 LYS A N 1
ATOM 554 C CA . LYS A 1 72 ? 3.446 10.439 30.884 1.00 27.15 101 LYS A CA 1
ATOM 555 C C . LYS A 1 72 ? 3.133 9.273 31.836 1.00 27.64 101 LYS A C 1
ATOM 556 O O . LYS A 1 72 ? 3.362 9.364 33.059 1.00 26.81 101 LYS A O 1
ATOM 562 N N . GLU A 1 73 ? 2.636 8.166 31.298 1.00 27.52 102 GLU A N 1
ATOM 563 C CA . GLU A 1 73 ? 2.329 7.020 32.153 1.00 28.20 102 GLU A CA 1
ATOM 564 C C . GLU A 1 73 ? 3.571 6.499 32.877 1.00 26.96 102 GLU A C 1
ATOM 565 O O . GLU A 1 73 ? 3.494 6.033 34.023 1.00 26.41 102 GLU A O 1
ATOM 571 N N . ALA A 1 74 ? 4.718 6.554 32.207 1.00 25.92 103 ALA A N 1
ATOM 572 C CA . ALA A 1 74 ? 5.936 6.063 32.822 1.00 26.38 103 ALA A CA 1
ATOM 573 C C . ALA A 1 74 ? 6.337 7.022 33.932 1.00 24.93 103 ALA A C 1
ATOM 574 O O . ALA A 1 74 ? 6.733 6.599 35.010 1.00 26.57 103 ALA A O 1
ATOM 576 N N . TRP A 1 75 ? 6.223 8.314 33.660 1.00 24.07 104 TRP A N 1
ATOM 577 C CA . TRP A 1 75 ? 6.549 9.324 34.660 1.00 23.20 104 TRP A CA 1
ATOM 578 C C . TRP A 1 75 ? 5.660 9.130 35.895 1.00 23.41 104 TRP A C 1
ATOM 579 O O . TRP A 1 75 ? 6.131 9.155 37.030 1.00 19.84 104 TRP A O 1
ATOM 590 N N . GLN A 1 76 ? 4.365 8.942 35.667 1.00 23.68 105 GLN A N 1
ATOM 591 C CA . GLN A 1 76 ? 3.418 8.758 36.769 1.00 25.02 105 GLN A CA 1
ATOM 592 C C . GLN A 1 76 ? 3.760 7.533 37.600 1.00 24.66 105 GLN A C 1
ATOM 593 O O . GLN A 1 76 ? 3.658 7.564 38.820 1.00 23.88 105 GLN A O 1
ATOM 599 N N . PHE A 1 77 ? 4.163 6.449 36.931 1.00 25.56 106 PHE A N 1
ATOM 600 C CA . PHE A 1 77 ? 4.568 5.215 37.621 1.00 24.72 106 PHE A CA 1
ATOM 601 C C . PHE A 1 77 ? 5.739 5.531 38.565 1.00 23.23 106 PHE A C 1
ATOM 602 O O . PHE A 1 77 ? 5.782 5.090 39.698 1.00 22.58 106 PHE A O 1
ATOM 610 N N . HIS A 1 78 ? 6.718 6.278 38.079 1.00 22.46 107 HIS A N 1
ATOM 611 C CA . HIS A 1 78 ? 7.866 6.610 38.916 1.00 21.66 107 HIS A CA 1
ATOM 612 C C . HIS A 1 78 ? 7.513 7.602 40.028 1.00 20.93 107 HIS A C 1
ATOM 613 O O . HIS A 1 78 ? 8.059 7.530 41.123 1.00 20.10 107 HIS A O 1
ATOM 620 N N . VAL A 1 79 ? 6.623 8.548 39.740 1.00 21.30 108 VAL A N 1
ATOM 621 C CA . VAL A 1 79 ? 6.197 9.487 40.789 1.00 21.06 108 VAL A CA 1
ATOM 622 C C . VAL A 1 79 ? 5.561 8.649 41.929 1.00 23.98 108 VAL A C 1
ATOM 623 O O . VAL A 1 79 ? 5.860 8.817 43.115 1.00 21.96 108 VAL A O 1
ATOM 627 N N . GLU A 1 80 ? 4.674 7.736 41.554 1.00 26.37 109 GLU A N 1
ATOM 628 C CA . GLU A 1 80 ? 3.996 6.888 42.541 1.00 26.50 109 GLU A CA 1
ATOM 629 C C . GLU A 1 80 ? 4.976 6.151 43.467 1.00 28.23 109 GLU A C 1
ATOM 630 O O . GLU A 1 80 ? 4.691 5.947 44.660 1.00 26.70 109 GLU A O 1
ATOM 636 N N . ASP A 1 81 ? 6.118 5.734 42.930 1.00 29.25 110 ASP A N 1
ATOM 637 C CA . ASP A 1 81 ? 7.106 5.032 43.743 1.00 29.11 110 ASP A CA 1
ATOM 638 C C . ASP A 1 81 ? 7.722 5.968 44.770 1.00 30.26 110 ASP A C 1
ATOM 639 O O . ASP A 1 81 ? 8.022 5.564 45.885 1.00 29.78 110 ASP A O 1
ATOM 644 N N . LEU A 1 82 ? 7.905 7.230 44.395 1.00 28.28 111 LEU A N 1
ATOM 645 C CA . LEU A 1 82 ? 8.470 8.208 45.317 1.00 28.16 111 LEU A CA 1
ATOM 646 C C . LEU A 1 82 ? 7.434 8.578 46.374 1.00 29.10 111 LEU A C 1
ATOM 647 O O . LEU A 1 82 ? 7.739 8.586 47.564 1.00 28.66 111 LEU A O 1
ATOM 652 N N . THR A 1 83 ? 6.200 8.858 45.955 1.00 27.40 112 THR A N 1
ATOM 653 C CA . THR A 1 83 ? 5.181 9.271 46.921 1.00 28.01 112 THR A CA 1
ATOM 654 C C . THR A 1 83 ? 4.692 8.162 47.846 1.00 29.02 112 THR A C 1
ATOM 655 O O . THR A 1 83 ? 4.385 8.408 49.002 1.00 29.04 112 THR A O 1
ATOM 659 N N . GLU A 1 84 ? 4.598 6.946 47.334 1.00 32.94 113 GLU A N 1
ATOM 660 C CA . GLU A 1 84 ? 4.133 5.839 48.155 1.00 36.80 113 GLU A CA 1
ATOM 661 C C . GLU A 1 84 ? 5.035 5.597 49.354 1.00 38.61 113 GLU A C 1
ATOM 662 O O . GLU A 1 84 ? 4.617 4.977 50.336 1.00 39.79 113 GLU A O 1
ATOM 668 N N . LEU A 1 85 ? 6.265 6.105 49.277 1.00 39.61 114 LEU A N 1
ATOM 669 C CA . LEU A 1 85 ? 7.230 5.978 50.372 1.00 40.68 114 LEU A CA 1
ATOM 670 C C . LEU A 1 85 ? 6.774 6.769 51.592 1.00 41.06 114 LEU A C 1
ATOM 671 O O . LEU A 1 85 ? 7.058 6.383 52.730 1.00 38.97 114 LEU A O 1
ATOM 676 N N . ASN A 1 86 ? 6.066 7.874 51.334 1.00 37.42 115 ASN A N 1
ATOM 677 C CA . ASN A 1 86 ? 5.585 8.790 52.364 1.00 36.23 115 ASN A CA 1
ATOM 678 C C . ASN A 1 86 ? 4.186 8.466 52.897 1.00 34.58 115 ASN A C 1
ATOM 679 O O . ASN A 1 86 ? 3.646 9.225 53.693 1.00 34.68 115 ASN A O 1
ATOM 684 N N . GLY A 1 87 ? 3.609 7.361 52.445 1.00 31.38 116 GLY A N 1
ATOM 685 C CA . GLY A 1 87 ? 2.282 6.984 52.887 1.00 30.14 116 GLY A CA 1
ATOM 686 C C . GLY A 1 87 ? 1.201 7.615 52.030 1.00 28.08 116 GLY A C 1
ATOM 687 O O . GLY A 1 87 ? 0.010 7.485 52.308 1.00 28.26 116 GLY A O 1
ATOM 688 N N . THR A 1 88 ? 1.635 8.309 50.982 1.00 26.35 117 THR A N 1
ATOM 689 C CA . THR A 1 88 ? 0.735 8.991 50.045 1.00 24.91 117 THR A CA 1
ATOM 690 C C . THR A 1 88 ? -0.155 8.022 49.284 1.00 26.73 117 THR A C 1
ATOM 691 O O . THR A 1 88 ? 0.323 7.036 48.703 1.00 28.68 117 THR A O 1
ATOM 695 N N . THR A 1 89 ? -1.453 8.300 49.273 1.00 26.77 118 THR A N 1
ATOM 696 C CA . THR A 1 89 ? -2.402 7.460 48.543 1.00 27.99 118 THR A CA 1
ATOM 697 C C . THR A 1 89 ? -2.939 8.170 47.285 1.00 27.97 118 THR A C 1
ATOM 698 O O . THR A 1 89 ? -3.427 7.528 46.357 1.00 30.02 118 THR A O 1
ATOM 702 N N . LYS A 1 90 ? -2.855 9.493 47.254 1.00 27.63 119 LYS A N 1
ATOM 703 C CA . LYS A 1 90 ? -3.315 10.238 46.091 1.00 25.76 119 LYS A CA 1
ATOM 704 C C . LYS A 1 90 ? -2.466 11.483 45.996 1.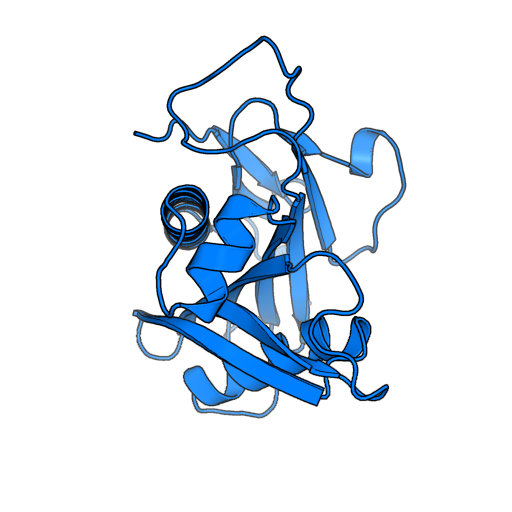00 24.65 119 LYS A C 1
ATOM 705 O O . LYS A 1 90 ? -2.214 12.145 47.000 1.00 23.10 119 LYS A O 1
ATOM 711 N N . TRP A 1 91 ? -2.005 11.798 44.795 1.00 23.36 120 TRP A N 1
ATOM 712 C CA . TRP A 1 91 ? -1.200 12.999 44.637 1.00 24.64 120 TRP A CA 1
ATOM 713 C C . TRP A 1 91 ? -1.697 13.814 43.440 1.00 26.01 120 TRP A C 1
ATOM 714 O O . TRP A 1 91 ? -2.435 13.329 42.606 1.00 25.82 120 TRP A O 1
ATOM 725 N N . GLU A 1 92 ? -1.261 15.057 43.363 1.00 25.65 121 GLU A N 1
ATOM 726 C CA . GLU A 1 92 ? -1.680 15.925 42.289 1.00 29.55 121 GLU A CA 1
ATOM 727 C C . GLU A 1 92 ? -0.470 16.578 41.604 1.00 27.72 121 GLU A C 1
ATOM 728 O O . GLU A 1 92 ? 0.534 16.898 42.252 1.00 27.34 121 GLU A O 1
ATOM 734 N N . ALA A 1 93 ? -0.551 16.738 40.289 1.00 28.14 122 ALA A N 1
ATOM 735 C CA . ALA A 1 93 ? 0.523 17.416 39.584 1.00 28.33 122 ALA A CA 1
ATOM 736 C C . ALA A 1 93 ? 0.172 18.886 39.525 1.00 30.53 122 ALA A C 1
ATOM 737 O O . ALA A 1 93 ? -0.821 19.261 38.893 1.00 30.93 122 ALA A O 1
ATOM 739 N N . LEU A 1 94 ? 0.979 19.721 40.184 1.00 29.09 123 LEU A N 1
ATOM 740 C CA . LEU A 1 94 ? 0.730 21.150 40.166 1.00 30.49 123 LEU A CA 1
ATOM 741 C C . LEU A 1 94 ? 1.133 21.695 38.804 1.00 32.09 123 LEU A C 1
ATOM 742 O O . LEU A 1 94 ? 0.595 22.689 38.344 1.00 31.57 123 LEU A O 1
ATOM 747 N N . GLN A 1 95 ? 2.090 21.031 38.169 1.00 30.81 124 GLN A N 1
ATOM 748 C CA . GLN A 1 95 ? 2.570 21.438 36.859 1.00 31.69 124 GLN A CA 1
ATOM 749 C C . GLN A 1 95 ? 3.125 20.220 36.164 1.00 31.16 124 GLN A C 1
ATOM 750 O O . GLN A 1 95 ? 3.641 19.312 36.822 1.00 27.42 124 GLN A O 1
ATOM 756 N N . GLU A 1 96 ? 2.991 20.174 34.842 1.00 29.47 125 GLU A N 1
ATOM 757 C CA . GLU A 1 96 ? 3.551 19.068 34.092 1.00 29.99 125 GLU A CA 1
ATOM 758 C C . GLU A 1 96 ? 3.851 19.494 32.669 1.00 30.39 125 GLU A C 1
ATOM 759 O O . GLU A 1 96 ? 3.195 20.397 32.117 1.00 29.34 125 GLU A O 1
ATOM 765 N N . ASP A 1 97 ? 4.868 18.885 32.081 1.00 28.77 126 ASP A N 1
ATOM 766 C CA . ASP A 1 97 ? 5.245 19.239 30.707 1.00 29.49 126 ASP A CA 1
ATOM 767 C C . ASP A 1 97 ? 6.028 18.142 30.032 1.00 29.26 126 ASP A C 1
ATOM 768 O O . ASP A 1 97 ? 6.919 17.536 30.640 1.00 28.14 126 ASP A O 1
ATOM 773 N N . THR A 1 98 ? 5.699 17.881 28.771 1.00 28.74 127 THR A N 1
ATOM 774 C CA . THR A 1 98 ? 6.470 16.929 28.005 1.00 27.05 127 THR A CA 1
ATOM 775 C C . THR A 1 98 ? 7.582 17.829 27.441 1.00 28.59 127 THR A C 1
ATOM 776 O O . THR A 1 98 ? 7.314 18.738 26.636 1.00 28.46 127 THR A O 1
ATOM 780 N N . VAL A 1 99 ? 8.815 17.614 27.897 1.00 27.60 128 VAL A N 1
ATOM 781 C CA . VAL A 1 99 ? 9.975 18.405 27.453 1.00 27.73 128 VAL A CA 1
ATOM 782 C C . VAL A 1 99 ? 10.450 17.869 26.099 1.00 29.38 128 VAL A C 1
ATOM 783 O O . VAL A 1 99 ? 10.837 18.630 25.196 1.00 28.74 128 VAL A O 1
ATOM 787 N N . GLN A 1 100 ? 10.432 16.551 25.958 1.00 28.82 129 GLN A N 1
ATOM 788 C CA . GLN A 1 100 ? 10.815 15.942 24.696 1.00 32.60 129 GLN A CA 1
ATOM 789 C C . GLN A 1 100 ? 9.952 14.715 24.463 1.00 32.87 129 GLN A C 1
ATOM 790 O O . GLN A 1 100 ? 9.915 13.805 25.299 1.00 31.22 129 GLN A O 1
ATOM 796 N N . GLN A 1 101 ? 9.252 14.688 23.327 1.00 33.14 130 GLN A N 1
ATOM 797 C CA . GLN A 1 101 ? 8.382 13.555 23.011 1.00 35.35 130 GLN A CA 1
ATOM 798 C C . GLN A 1 101 ? 9.058 12.219 23.260 1.00 33.98 130 GLN A C 1
ATOM 799 O O . GLN A 1 101 ? 10.197 11.981 22.837 1.00 33.72 130 GLN A O 1
ATOM 805 N N . GLY A 1 102 ? 8.332 11.354 23.957 1.00 32.56 131 GLY A N 1
ATOM 806 C CA . GLY A 1 102 ? 8.827 10.036 24.270 1.00 32.33 131 GLY A CA 1
ATOM 807 C C . GLY A 1 102 ? 9.955 9.887 25.275 1.00 32.78 131 GLY A C 1
ATOM 808 O O . GLY A 1 102 ? 10.090 8.809 25.838 1.00 32.77 131 GLY A O 1
ATOM 809 N N . THR A 1 103 ? 10.733 10.934 25.552 1.00 31.23 132 THR A N 1
ATOM 810 C CA . THR A 1 103 ? 11.884 10.746 26.438 1.00 31.32 132 THR A CA 1
ATOM 811 C C . THR A 1 103 ? 12.111 11.609 27.676 1.00 29.01 132 THR A C 1
ATOM 812 O O . THR A 1 103 ? 12.810 11.172 28.578 1.00 26.86 132 THR A O 1
ATOM 816 N N . LYS A 1 104 ? 11.566 12.826 27.708 1.00 29.23 133 LYS A N 1
ATOM 817 C CA . LYS A 1 104 ? 11.755 13.704 28.868 1.00 28.23 133 LYS A CA 1
ATOM 818 C C . LYS A 1 104 ? 10.446 14.361 29.312 1.00 27.98 133 LYS A C 1
ATOM 819 O O . LYS A 1 104 ? 9.774 15.040 28.522 1.00 26.67 133 LYS A O 1
ATOM 825 N N . PHE A 1 105 ? 10.105 14.158 30.588 1.00 25.36 134 PHE A N 1
ATOM 826 C CA . PHE A 1 105 ? 8.878 14.699 31.159 1.00 24.52 134 PHE A CA 1
ATOM 827 C C . PHE A 1 105 ? 9.221 15.238 32.535 1.00 24.30 134 PHE A C 1
ATOM 828 O O . PHE A 1 105 ? 10.019 14.648 33.264 1.00 22.07 134 PHE A O 1
ATOM 836 N N . THR A 1 106 ? 8.633 16.374 32.892 1.00 22.91 135 THR A N 1
ATOM 837 C CA . THR A 1 106 ? 8.909 16.964 34.183 1.00 23.61 135 THR A CA 1
ATOM 838 C C . THR A 1 106 ? 7.595 17.448 34.802 1.00 23.59 135 THR A C 1
ATOM 839 O O . THR A 1 106 ? 6.595 17.651 34.101 1.00 24.10 135 THR A O 1
ATOM 843 N N . GLY A 1 107 ? 7.605 17.631 36.120 1.00 24.48 136 GLY A N 1
ATOM 844 C CA . GLY A 1 107 ? 6.412 18.120 36.796 1.00 22.81 136 GLY A CA 1
ATOM 845 C C . GLY A 1 107 ? 6.701 18.428 38.252 1.00 23.41 136 GLY A C 1
ATOM 846 O O . GLY A 1 107 ? 7.785 18.128 38.754 1.00 21.61 136 GLY A O 1
ATOM 847 N N . LEU A 1 108 ? 5.717 19.035 38.902 1.00 23.19 137 LEU A N 1
ATOM 848 C CA . LEU A 1 108 ? 5.755 19.375 40.327 1.00 22.55 137 LEU A CA 1
ATOM 849 C C . LEU A 1 108 ? 4.590 18.593 40.891 1.00 22.04 137 LEU A C 1
ATOM 850 O O . LEU A 1 108 ? 3.463 18.703 40.405 1.00 23.13 137 LEU A O 1
ATOM 855 N N . VAL A 1 109 ? 4.862 17.789 41.914 1.00 21.82 138 VAL A N 1
ATOM 856 C CA . VAL A 1 109 ? 3.861 16.931 42.515 1.00 23.28 138 VAL A CA 1
ATOM 857 C C . VAL A 1 109 ? 3.591 17.202 43.991 1.00 22.52 138 VAL A C 1
ATOM 858 O O . VAL A 1 109 ? 4.462 17.647 44.701 1.00 21.17 138 VAL A O 1
ATOM 862 N N . MET A 1 110 ? 2.375 16.907 44.446 1.00 23.80 139 MET A N 1
ATOM 863 C CA . MET A 1 110 ? 2.031 17.125 45.843 1.00 25.24 139 MET A CA 1
ATOM 864 C C . MET A 1 110 ? 1.033 16.087 46.356 1.00 23.56 139 MET A C 1
ATOM 865 O O . MET A 1 110 ? 0.073 15.746 45.663 1.00 23.44 139 MET A O 1
ATOM 870 N N . GLU A 1 111 ? 1.273 15.586 47.562 1.00 21.49 140 GLU A N 1
ATOM 871 C CA . GLU A 1 111 ? 0.351 14.622 48.152 1.00 25.44 140 GLU A CA 1
ATOM 872 C C . GLU A 1 111 ? -0.962 15.349 48.441 1.00 26.50 140 GLU A C 1
ATOM 873 O O . GLU A 1 111 ? -0.935 16.500 48.839 1.00 28.95 140 GLU A O 1
ATOM 879 N N . VAL A 1 112 ? -2.094 14.695 48.210 1.00 27.56 141 VAL A N 1
ATOM 880 C CA . VAL A 1 112 ? -3.372 15.285 48.606 1.00 27.83 141 VAL A CA 1
ATOM 881 C C . VAL A 1 112 ? -4.120 14.329 49.565 1.00 27.11 141 VAL A C 1
ATOM 882 O O . VAL A 1 112 ? -5.066 14.730 50.247 1.00 27.79 141 VAL A O 1
ATOM 886 N N . ALA A 1 113 ? -3.696 13.065 49.621 1.00 26.05 142 ALA A N 1
ATOM 887 C CA . ALA A 1 113 ? -4.321 12.119 50.542 1.00 23.85 142 ALA A CA 1
ATOM 888 C C . ALA A 1 113 ? -3.288 11.093 50.992 1.00 24.09 142 ALA A C 1
ATOM 889 O O . ALA A 1 113 ? -2.358 10.750 50.231 1.00 22.83 142 ALA A O 1
ATOM 891 N N . ASN A 1 114 ? -3.415 10.626 52.232 1.00 20.90 143 ASN A N 1
ATOM 892 C CA . ASN A 1 114 ? -2.486 9.612 52.712 1.00 21.78 143 ASN A CA 1
ATOM 893 C C . ASN A 1 114 ? -3.286 8.499 53.366 1.00 22.01 143 ASN A C 1
ATOM 894 O O . ASN A 1 114 ? -4.485 8.645 53.615 1.00 21.06 143 ASN A O 1
ATOM 899 N N . LYS A 1 115 ? -2.634 7.383 53.646 1.00 23.73 144 LYS A N 1
ATOM 900 C CA . LYS A 1 115 ? -3.336 6.240 54.209 1.00 23.36 144 LYS A CA 1
ATOM 901 C C . LYS A 1 115 ? -3.934 6.415 55.609 1.00 23.14 144 LYS A C 1
ATOM 902 O O . LYS A 1 115 ? -4.751 5.593 56.049 1.00 22.41 144 LYS A O 1
ATOM 908 N N . TRP A 1 116 ? -3.512 7.454 56.316 1.00 20.51 145 TRP A N 1
ATOM 909 C CA . TRP A 1 116 ? -3.999 7.718 57.681 1.00 23.83 145 TRP A CA 1
ATOM 910 C C . TRP A 1 116 ? -5.177 8.707 57.688 1.00 24.83 145 TRP A C 1
ATOM 911 O O . TRP A 1 116 ? -5.744 8.984 58.747 1.00 22.65 145 TRP A O 1
ATOM 922 N N . GLY A 1 117 ? -5.534 9.214 56.509 1.00 26.61 146 GLY A N 1
ATOM 923 C CA . GLY A 1 117 ? -6.636 10.158 56.400 1.00 31.90 146 GLY A CA 1
ATOM 924 C C . GLY A 1 117 ? -6.379 11.544 56.972 1.00 34.62 146 GLY A C 1
ATOM 925 O O . GLY A 1 117 ? -7.321 12.278 57.270 1.00 35.54 146 GLY A O 1
ATOM 926 N N . LYS A 1 118 ? -5.112 11.913 57.130 1.00 35.93 147 LYS A N 1
ATOM 927 C CA . LYS A 1 118 ? -4.757 13.218 57.676 1.00 39.28 147 LYS A CA 1
ATOM 928 C C . LYS A 1 118 ? -3.815 13.933 56.714 1.00 39.85 147 LYS A C 1
ATOM 929 O O . LYS A 1 118 ? -2.608 13.993 56.927 1.00 37.58 147 LYS A O 1
ATOM 935 N N . PRO A 1 119 ? -4.376 14.514 55.644 1.00 42.20 148 PRO A N 1
ATOM 936 C CA . PRO A 1 119 ? -3.609 15.227 54.614 1.00 43.54 148 PRO A CA 1
ATOM 937 C C . PRO A 1 119 ? -2.786 16.398 55.151 1.00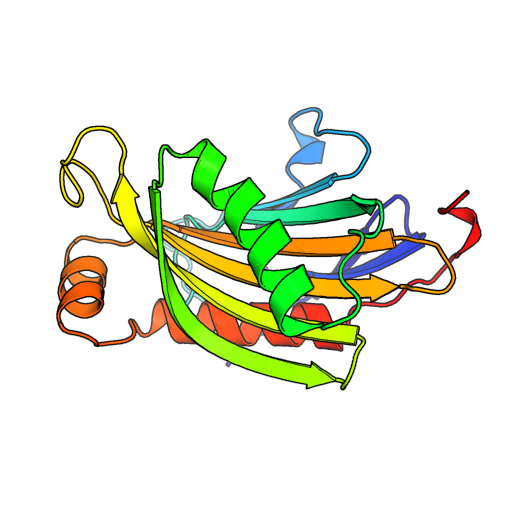 44.63 148 PRO A C 1
ATOM 938 O O . PRO A 1 119 ? -1.707 16.710 54.636 1.00 44.71 148 PRO A O 1
ATOM 942 N N . ASP A 1 120 ? -3.293 17.028 56.199 1.00 45.98 149 ASP A N 1
ATOM 943 C CA . ASP A 1 120 ? -2.602 18.155 56.786 1.00 47.21 149 ASP A CA 1
ATOM 944 C C . ASP A 1 120 ? -2.152 17.862 58.221 1.00 46.25 149 ASP A C 1
ATOM 945 O O . ASP A 1 120 ? -2.147 18.735 59.075 1.00 45.94 149 ASP A O 1
ATOM 950 N N . LEU A 1 121 ? -1.755 16.626 58.496 1.00 46.38 150 LEU A N 1
ATOM 951 C CA . LEU A 1 121 ? -1.316 16.334 59.851 1.00 46.05 150 LEU A CA 1
ATOM 952 C C . LEU A 1 121 ? 0.074 16.932 60.086 1.00 45.62 150 LEU A C 1
ATOM 953 O O . LEU A 1 121 ? 0.429 17.271 61.218 1.00 44.94 150 LEU A O 1
ATOM 958 N N . ALA A 1 122 ? 0.848 17.080 59.011 1.00 43.05 151 ALA A N 1
ATOM 959 C CA . ALA A 1 122 ? 2.175 17.671 59.107 1.00 42.42 151 ALA A CA 1
ATOM 960 C C . ALA A 1 122 ? 2.441 18.571 57.899 1.00 40.38 151 ALA A C 1
ATOM 961 O O . ALA A 1 122 ? 1.587 18.732 57.030 1.00 41.32 151 ALA A O 1
ATOM 963 N N . GLN A 1 123 ? 3.626 19.161 57.880 1.00 38.84 152 GLN A N 1
ATOM 964 C CA . GLN A 1 123 ? 4.090 20.070 56.824 1.00 36.67 152 GLN A CA 1
ATOM 965 C C . GLN A 1 123 ? 3.927 19.513 55.396 1.00 33.81 152 GLN A C 1
ATOM 966 O O . GLN A 1 123 ? 4.171 18.345 55.164 1.00 32.49 152 GLN A O 1
ATOM 972 N N . THR A 1 124 ? 3.501 20.355 54.458 1.00 31.70 153 THR A N 1
ATOM 973 C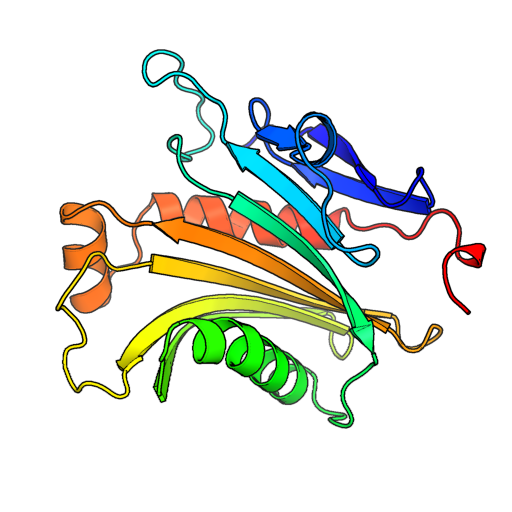 CA . THR A 1 124 ? 3.337 19.936 53.065 1.00 30.72 153 THR A CA 1
ATOM 974 C C . THR A 1 124 ? 4.726 19.901 52.391 1.00 26.42 153 THR A C 1
ATOM 975 O O . THR A 1 124 ? 5.619 20.668 52.738 1.00 23.37 153 THR A O 1
ATOM 979 N N . VAL A 1 125 ? 4.885 19.007 51.420 1.00 24.05 154 VAL A N 1
ATOM 980 C CA . VAL A 1 125 ? 6.148 18.869 50.700 1.00 24.09 154 VAL A CA 1
ATOM 981 C C . VAL A 1 125 ? 5.784 18.825 49.221 1.00 23.67 154 VAL A C 1
ATOM 982 O O . VAL A 1 125 ? 4.889 18.081 48.834 1.00 25.21 154 VAL A O 1
ATOM 986 N N . VAL A 1 126 ? 6.429 19.643 48.399 1.00 22.37 155 VAL A N 1
ATOM 987 C CA . VAL A 1 126 ? 6.167 19.572 46.969 1.00 21.54 155 VAL A CA 1
ATOM 988 C C . VAL A 1 126 ? 7.402 18.883 46.376 1.00 21.65 155 VAL A C 1
ATOM 989 O O . VAL A 1 126 ? 8.505 19.157 46.808 1.00 21.44 155 VAL A O 1
ATOM 993 N N . ILE A 1 127 ? 7.217 17.972 45.425 1.00 20.31 156 ILE A N 1
ATOM 994 C CA . ILE A 1 127 ? 8.380 17.312 44.820 1.00 20.25 156 ILE A CA 1
ATOM 995 C C . ILE A 1 127 ? 8.432 17.563 43.311 1.00 17.55 156 ILE A C 1
ATOM 996 O O . ILE A 1 127 ? 7.470 17.271 42.593 1.00 21.96 156 ILE A O 1
ATOM 1001 N N . GLY A 1 128 ? 9.561 18.075 42.828 1.00 17.56 157 GLY A N 1
ATOM 1002 C CA . GLY A 1 128 ? 9.720 18.263 41.397 1.00 18.21 157 GLY A CA 1
ATOM 1003 C C . GLY A 1 128 ? 10.238 16.898 40.930 1.00 19.01 157 GLY A C 1
ATOM 1004 O O . GLY A 1 128 ? 11.153 16.336 41.549 1.00 20.08 157 GLY A O 1
ATOM 1005 N N . VAL A 1 129 ? 9.644 16.343 39.879 1.00 18.13 158 VAL A N 1
ATOM 1006 C CA . VAL A 1 129 ? 10.079 15.033 39.382 1.00 18.72 158 VAL A CA 1
ATOM 1007 C C . VAL A 1 129 ? 10.271 15.046 37.886 1.00 19.03 158 VAL A C 1
ATOM 1008 O O . VAL A 1 129 ? 9.385 15.488 37.136 1.00 20.29 158 VAL A O 1
ATOM 1012 N N . ALA A 1 130 ? 11.435 14.580 37.445 1.00 19.85 159 ALA A N 1
ATOM 1013 C CA . ALA A 1 130 ? 11.694 14.490 36.020 1.00 20.34 159 ALA A CA 1
ATOM 1014 C C . ALA A 1 130 ? 12.064 13.067 35.666 1.00 20.80 159 ALA A C 1
ATOM 1015 O O . ALA A 1 130 ? 12.749 12.383 36.433 1.00 20.54 159 ALA A O 1
ATOM 1017 N N . LEU A 1 131 ? 11.610 12.638 34.490 1.00 21.80 160 LEU A N 1
ATOM 1018 C CA . LEU A 1 131 ? 11.957 11.336 33.954 1.00 20.06 160 LEU A CA 1
ATOM 1019 C C . LEU A 1 131 ? 12.726 11.603 32.643 1.00 20.66 160 LEU A C 1
ATOM 1020 O O . LEU A 1 131 ? 12.276 12.390 31.792 1.00 22.77 160 LEU A O 1
ATOM 1025 N N . ILE A 1 132 ? 13.900 10.990 32.511 1.00 19.95 161 ILE A N 1
ATOM 1026 C CA . ILE A 1 132 ? 14.702 11.065 31.297 1.00 21.67 161 ILE A CA 1
ATOM 1027 C C . ILE A 1 132 ? 14.840 9.586 30.887 1.00 22.19 161 ILE A C 1
ATOM 1028 O O . ILE A 1 132 ? 15.449 8.825 31.609 1.00 20.96 161 ILE A O 1
ATOM 1033 N N . ARG A 1 133 ? 14.247 9.183 29.761 1.00 23.72 162 ARG A N 1
ATOM 1034 C CA . ARG A 1 133 ? 14.336 7.789 29.338 1.00 25.40 162 ARG A CA 1
ATOM 1035 C C . ARG A 1 133 ? 15.534 7.601 28.430 1.00 26.50 162 ARG A C 1
ATOM 1036 O O . ARG A 1 133 ? 15.627 8.199 27.341 1.00 28.33 162 ARG A O 1
ATOM 1044 N N . LEU A 1 134 ? 16.474 6.802 28.868 1.00 26.58 163 LEU A N 1
ATOM 1045 C CA . LEU A 1 134 ? 17.650 6.547 28.026 1.00 27.42 163 LEU A CA 1
ATOM 1046 C C . LEU A 1 134 ? 17.300 5.143 27.516 1.00 28.09 163 LEU A C 1
ATOM 1047 O O . LEU A 1 134 ? 17.809 4.147 28.010 1.00 25.99 163 LEU A O 1
ATOM 1052 N N . THR A 1 135 ? 16.409 5.096 26.530 1.00 29.36 164 THR A N 1
ATOM 1053 C CA . THR A 1 135 ? 15.923 3.815 26.032 1.00 32.04 164 THR A CA 1
ATOM 1054 C C . THR A 1 135 ? 17.002 2.862 25.555 1.00 30.55 164 THR A C 1
ATOM 1055 O O . THR A 1 135 ? 16.917 1.672 25.815 1.00 29.18 164 THR A O 1
ATOM 1059 N N . GLN A 1 136 ? 18.010 3.395 24.870 1.00 31.76 165 GLN A N 1
ATOM 1060 C CA . GLN A 1 136 ? 19.099 2.583 24.364 1.00 33.80 165 GLN A CA 1
ATOM 1061 C C . GLN A 1 136 ? 19.783 1.785 25.467 1.00 34.76 165 GLN A C 1
ATOM 1062 O O . GLN A 1 136 ? 20.168 0.637 25.250 1.00 34.72 165 GLN A O 1
ATOM 1068 N N . PHE A 1 137 ? 19.922 2.386 26.652 1.00 34.31 166 PHE A N 1
ATOM 1069 C CA . PHE A 1 137 ? 20.579 1.715 27.773 1.00 33.74 166 PHE A CA 1
ATOM 1070 C C . PHE A 1 137 ? 19.644 1.159 28.832 1.00 33.29 166 PHE A C 1
ATOM 1071 O O . PHE A 1 137 ? 20.038 0.931 29.985 1.00 33.77 166 PHE A O 1
ATOM 1079 N N . ASP A 1 138 ? 18.395 0.947 28.435 1.00 32.85 167 ASP A N 1
ATOM 1080 C CA . ASP A 1 138 ? 17.404 0.353 29.316 1.00 32.77 167 ASP A CA 1
ATOM 1081 C C . ASP A 1 138 ? 17.319 1.026 30.684 1.00 30.94 167 ASP A C 1
ATOM 1082 O O . ASP A 1 138 ? 17.117 0.357 31.700 1.00 30.25 167 ASP A O 1
ATOM 1087 N N . THR A 1 139 ? 17.434 2.346 30.715 1.00 28.92 168 THR A N 1
ATOM 1088 C CA . THR A 1 139 ? 17.443 3.025 32.003 1.00 27.39 168 THR A CA 1
ATOM 1089 C C . THR A 1 139 ? 16.516 4.242 32.061 1.00 27.96 168 THR A C 1
ATOM 1090 O O . THR A 1 139 ? 16.582 5.107 31.195 1.00 25.92 168 THR A O 1
ATOM 1094 N N . ASP A 1 140 ? 15.671 4.297 33.091 1.00 27.24 169 ASP A N 1
ATOM 1095 C CA . ASP A 1 140 ? 14.789 5.450 33.301 1.00 25.10 169 ASP A CA 1
ATOM 1096 C C . ASP A 1 140 ? 15.484 6.252 34.412 1.00 23.39 169 ASP A C 1
ATOM 1097 O O . ASP A 1 140 ? 15.620 5.774 35.534 1.00 22.63 169 ASP A O 1
ATOM 1102 N N . VAL A 1 141 ? 15.952 7.448 34.079 1.00 22.33 170 VAL A N 1
ATOM 1103 C CA . VAL A 1 141 ? 16.619 8.304 35.051 1.00 20.73 170 VAL A CA 1
ATOM 1104 C C . VAL A 1 141 ? 15.509 9.119 35.713 1.00 19.86 170 VAL A C 1
ATOM 1105 O O . VAL A 1 141 ? 14.718 9.754 35.030 1.00 19.95 170 VAL A O 1
ATOM 1109 N N . VAL A 1 142 ? 15.440 9.082 37.035 1.00 20.49 171 VAL A N 1
ATOM 1110 C CA . VAL A 1 142 ? 14.417 9.857 37.747 1.00 19.26 171 VAL A CA 1
ATOM 1111 C C . VAL A 1 142 ? 15.142 10.864 38.644 1.00 20.40 171 VAL A C 1
ATOM 1112 O O . VAL A 1 142 ? 15.963 10.472 39.493 1.00 20.30 171 VAL A O 1
ATOM 1116 N N . ILE A 1 143 ? 14.849 12.142 38.423 1.00 17.99 172 ILE A N 1
ATOM 1117 C CA . ILE A 1 143 ? 15.429 13.216 39.218 1.00 18.52 172 ILE A CA 1
ATOM 1118 C C . ILE A 1 143 ? 14.277 13.775 40.057 1.00 17.36 172 ILE A C 1
ATOM 1119 O O . ILE A 1 143 ? 13.198 14.064 39.528 1.00 18.59 172 ILE A O 1
ATOM 1124 N N . SER A 1 144 ? 14.497 13.877 41.364 1.00 17.24 173 SER A N 1
ATOM 1125 C CA . SER A 1 144 ? 13.488 14.408 42.260 1.00 18.77 173 SER A CA 1
ATOM 1126 C C . SER A 1 144 ? 14.087 15.502 43.113 1.00 18.63 173 SER A C 1
ATOM 1127 O O . SER A 1 144 ? 15.230 15.425 43.548 1.00 20.11 173 SER A O 1
ATOM 1130 N N . ILE A 1 145 ? 13.315 16.544 43.352 1.00 17.74 174 ILE A N 1
ATOM 1131 C CA . ILE A 1 145 ? 13.829 17.633 44.180 1.00 17.41 174 ILE A CA 1
ATOM 1132 C C . ILE A 1 145 ? 12.745 17.863 45.193 1.00 18.88 174 ILE A C 1
ATOM 1133 O O . ILE A 1 145 ? 11.644 18.244 44.819 1.00 17.44 174 ILE A O 1
ATOM 1138 N N . ASN A 1 146 ? 13.075 17.616 46.462 1.00 18.81 175 ASN A N 1
ATOM 1139 C CA . ASN A 1 146 ? 12.137 17.758 47.561 1.00 21.36 175 ASN A CA 1
ATOM 1140 C C . ASN A 1 146 ? 12.114 19.190 48.039 1.00 19.52 175 ASN A C 1
ATOM 1141 O O . ASN A 1 146 ? 13.172 19.778 48.238 1.00 19.95 175 ASN A O 1
ATOM 1146 N N . VAL A 1 147 ? 10.900 19.700 48.250 1.00 18.48 176 VAL A N 1
ATOM 1147 C CA . VAL A 1 147 ? 10.705 21.081 48.695 1.00 20.15 176 VAL A CA 1
ATOM 1148 C C . VAL A 1 147 ? 9.785 21.135 49.924 1.00 20.27 176 VAL A C 1
ATOM 1149 O O . VAL A 1 147 ? 8.566 21.222 49.765 1.00 21.89 176 VAL A O 1
ATOM 1153 N N . PRO A 1 148 ? 10.346 21.047 51.155 1.00 21.68 177 PRO A N 1
ATOM 1154 C CA . PRO A 1 148 ? 9.495 21.106 52.361 1.00 21.75 177 PRO A CA 1
ATOM 1155 C C . PRO A 1 148 ? 8.961 22.539 52.462 1.00 23.15 177 PRO A C 1
ATOM 1156 O O . PRO A 1 148 ? 9.747 23.470 52.635 1.00 22.69 177 PRO A O 1
ATOM 1160 N N . LEU A 1 149 ? 7.647 22.705 52.376 1.00 24.28 178 LEU A N 1
ATOM 1161 C CA . LEU A 1 149 ? 7.031 24.041 52.399 1.00 25.92 178 LEU A CA 1
ATOM 1162 C C . LEU A 1 149 ? 6.885 24.688 53.771 1.00 28.24 178 LEU A C 1
ATOM 1163 O O . LEU A 1 149 ? 6.679 23.998 54.773 1.00 27.83 178 LEU A O 1
ATOM 1168 N N . THR A 1 150 ? 6.981 26.022 53.804 1.00 29.75 179 THR A N 1
ATOM 1169 C CA . THR A 1 150 ? 6.801 26.781 55.043 1.00 31.21 179 THR A CA 1
ATOM 1170 C C . THR A 1 150 ? 5.285 26.862 55.193 1.00 33.33 179 THR A C 1
ATOM 1171 O O . THR A 1 150 ? 4.563 26.497 54.268 1.00 32.30 179 THR A O 1
ATOM 1175 N N . LYS A 1 151 ? 4.796 27.366 56.326 1.00 35.57 180 LYS A N 1
ATOM 1176 C CA . LYS A 1 151 ? 3.352 27.493 56.526 1.00 37.95 180 LYS A CA 1
ATOM 1177 C C . LYS A 1 151 ? 2.650 28.340 55.463 1.00 37.85 180 LYS A C 1
ATOM 1178 O O . LYS A 1 151 ? 1.540 28.025 55.047 1.00 36.98 180 LYS A O 1
ATOM 1184 N N . GLU A 1 152 ? 3.297 29.402 54.999 1.00 39.04 181 GLU A N 1
ATOM 1185 C CA . GLU A 1 152 ? 2.672 30.273 53.998 1.00 40.17 181 GLU A CA 1
ATOM 1186 C C . G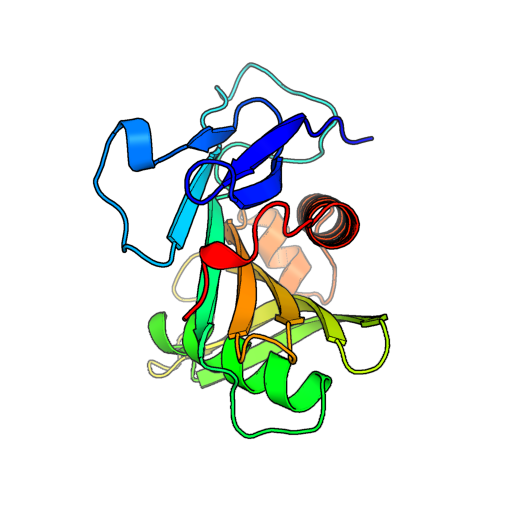LU A 1 152 ? 2.593 29.612 52.635 1.00 38.86 181 GLU A C 1
ATOM 1187 O O . GLU A 1 152 ? 1.591 29.722 51.927 1.00 38.69 181 GLU A O 1
ATOM 1193 N N . GLU A 1 153 ? 3.659 28.921 52.259 1.00 36.88 182 GLU A N 1
ATOM 1194 C CA . GLU A 1 153 ? 3.677 28.255 50.969 1.00 34.06 182 GLU A CA 1
ATOM 1195 C C . GLU A 1 153 ? 2.634 27.145 50.922 1.00 33.01 182 GLU A C 1
ATOM 1196 O O . GLU A 1 153 ? 2.028 26.906 49.881 1.00 30.95 182 GLU A O 1
ATOM 1202 N N . ALA A 1 154 ? 2.423 26.472 52.046 1.00 33.80 183 ALA A N 1
ATOM 1203 C CA . ALA A 1 154 ? 1.433 25.404 52.062 1.00 37.48 183 ALA A CA 1
ATOM 1204 C C . ALA A 1 154 ? 0.034 25.989 51.931 1.00 39.89 183 ALA A C 1
ATOM 1205 O O . ALA A 1 154 ? -0.835 25.384 51.288 1.00 40.10 183 ALA A O 1
ATOM 1207 N N . SER A 1 155 ? -0.182 27.156 52.533 1.00 41.92 184 SER A N 1
ATOM 1208 C CA . SER A 1 155 ? -1.489 27.793 52.437 1.00 45.33 184 SER A CA 1
ATOM 1209 C C . SER A 1 155 ? -1.729 28.085 50.963 1.00 45.44 184 SER A C 1
ATOM 1210 O O . SER A 1 155 ? -2.806 27.828 50.448 1.00 45.89 184 SER A O 1
ATOM 1213 N N . GLN A 1 156 ? -0.716 28.594 50.275 1.00 46.69 185 GLN A N 1
ATOM 1214 C CA . GLN A 1 156 ? -0.853 28.863 48.852 1.00 49.68 185 GLN A CA 1
ATOM 1215 C C . GLN A 1 156 ? -1.172 27.572 48.112 1.00 51.69 185 GLN A C 1
ATOM 1216 O O . GLN A 1 156 ? -2.095 27.511 47.294 1.00 52.13 185 GLN A O 1
ATOM 1222 N N . ALA A 1 157 ? -0.377 26.546 48.399 1.00 53.87 186 ALA A N 1
ATOM 1223 C CA . ALA A 1 157 ? -0.518 25.249 47.755 1.00 56.46 186 ALA A CA 1
ATOM 1224 C C . ALA A 1 157 ? -1.945 24.729 47.686 1.00 59.02 186 ALA A C 1
ATOM 1225 O O . ALA A 1 157 ? -2.376 24.249 46.633 1.00 59.57 186 ALA A O 1
ATOM 1227 N N . SER A 1 158 ? -2.691 24.810 48.781 1.00 61.37 187 SER A N 1
ATOM 1228 C CA . SER A 1 158 ? -4.060 24.303 48.722 1.00 64.15 187 SER A CA 1
ATOM 1229 C C . SER A 1 158 ? -5.114 25.367 48.449 1.00 64.67 187 SER A C 1
ATOM 1230 O O . SER A 1 158 ? -6.299 25.170 48.710 1.00 65.19 187 SER A O 1
ATOM 1233 N N . ASN A 1 159 ? -4.661 26.502 47.927 1.00 65.61 188 ASN A N 1
ATOM 1234 C CA . ASN A 1 159 ? -5.553 27.581 47.530 1.00 65.95 188 ASN A CA 1
ATOM 1235 C C . ASN A 1 159 ? -5.288 27.651 46.035 1.00 65.63 188 ASN A C 1
ATOM 1236 O O . ASN A 1 159 ? -5.527 28.664 45.378 1.00 66.16 188 ASN A O 1
ATOM 1241 N N . LYS A 1 160 ? -4.762 26.543 45.521 1.00 64.36 189 LYS A N 1
ATOM 1242 C CA . LYS A 1 160 ? -4.442 26.391 44.112 1.00 63.36 189 LYS A CA 1
ATOM 1243 C C . LYS A 1 160 ? -3.458 27.430 43.576 1.00 61.61 189 LYS A C 1
ATOM 1244 O O . LYS A 1 160 ? -3.508 27.804 42.407 1.00 62.15 189 LYS A O 1
ATOM 1250 N N . GLU A 1 161 ? -2.559 27.893 44.440 1.00 58.94 190 GLU A N 1
ATOM 1251 C CA . GLU A 1 161 ? -1.535 28.858 44.052 1.00 55.85 190 GLU A CA 1
ATOM 1252 C C . GLU A 1 161 ? -0.197 28.132 44.029 1.00 52.98 190 GLU A C 1
ATOM 1253 O O . GLU A 1 161 ? 0.036 27.238 44.838 1.00 52.80 190 GLU A O 1
ATOM 1259 N N . LEU A 1 162 ? 0.681 28.508 43.107 1.00 49.31 191 LEU A N 1
ATOM 1260 C CA . LEU A 1 162 ? 1.995 27.880 43.041 1.00 45.57 191 LEU A CA 1
ATOM 1261 C C . LEU A 1 162 ? 3.023 28.780 43.720 1.00 42.47 191 LEU A C 1
ATOM 1262 O O . LEU A 1 162 ? 3.345 29.855 43.214 1.00 42.56 191 LEU A O 1
ATOM 1267 N N . PRO A 1 163 ? 3.554 28.355 44.881 1.00 38.68 192 PRO A N 1
ATOM 1268 C CA . PRO A 1 163 ? 4.549 29.173 45.586 1.00 36.13 192 PRO A CA 1
ATOM 1269 C C . PRO A 1 163 ? 5.723 29.568 44.699 1.00 35.18 192 PRO A C 1
ATOM 1270 O O . PRO A 1 163 ? 6.183 28.779 43.865 1.00 34.74 192 PRO A O 1
ATOM 1274 N N . ALA A 1 164 ? 6.204 30.796 44.865 1.00 32.65 193 ALA A N 1
ATOM 1275 C CA . ALA A 1 164 ? 7.342 31.268 44.072 1.00 31.98 193 ALA A CA 1
ATOM 1276 C C . ALA A 1 164 ? 8.552 30.321 44.097 1.00 30.86 193 ALA A C 1
ATOM 1277 O O . ALA A 1 164 ? 9.203 30.090 43.066 1.00 31.55 193 ALA A O 1
ATOM 1279 N N . ARG A 1 165 ? 8.872 29.800 45.275 1.00 29.11 194 ARG A N 1
ATOM 1280 C CA . ARG A 1 165 ? 10.023 28.904 45.399 1.00 27.96 194 ARG A CA 1
ATOM 1281 C C . ARG A 1 165 ? 9.771 27.619 44.592 1.00 27.12 194 ARG A C 1
ATOM 1282 O O . ARG A 1 165 ? 10.709 27.002 44.108 1.00 26.02 194 ARG A O 1
ATOM 1290 N N . CYS A 1 166 ? 8.518 27.201 44.468 1.00 27.30 195 CYS A N 1
ATOM 1291 C CA . CYS A 1 166 ? 8.228 25.996 43.675 1.00 27.80 195 CYS A CA 1
ATOM 1292 C C . CYS A 1 166 ? 8.488 26.295 42.196 1.00 28.77 195 CYS A C 1
ATOM 1293 O O . CYS A 1 166 ? 8.947 25.431 41.428 1.00 25.02 195 CYS A O 1
ATOM 1296 N N . HIS A 1 167 ? 8.203 27.532 41.795 1.00 28.04 196 HIS A N 1
ATOM 1297 C CA . HIS A 1 167 ? 8.454 27.927 40.408 1.00 29.33 196 HIS A CA 1
ATOM 1298 C C . HIS A 1 167 ? 9.957 27.899 40.168 1.00 27.23 196 HIS A C 1
ATOM 1299 O O . HIS A 1 167 ? 10.415 27.457 39.121 1.00 27.08 196 HIS A O 1
ATOM 1306 N N . ALA A 1 168 ? 10.732 28.366 41.143 1.00 27.09 197 ALA A N 1
ATOM 1307 C CA . ALA A 1 168 ? 12.188 28.369 41.014 1.00 26.80 197 ALA A CA 1
ATOM 1308 C C . ALA A 1 168 ? 12.713 26.936 40.962 1.00 25.88 197 ALA A C 1
ATOM 1309 O O . ALA A 1 168 ? 13.620 26.626 40.198 1.00 25.33 197 ALA A O 1
ATOM 1311 N N . VAL A 1 169 ? 12.144 26.058 41.790 1.00 23.84 198 VAL A N 1
ATOM 1312 C CA . VAL A 1 169 ? 12.608 24.664 41.793 1.00 22.76 198 VAL A CA 1
ATOM 1313 C C . VAL A 1 169 ? 12.309 24.007 40.443 1.00 21.36 198 VAL A C 1
ATOM 1314 O O . VAL A 1 169 ? 13.103 23.205 39.942 1.00 24.04 198 VAL A O 1
ATOM 1318 N N . TYR A 1 170 ? 11.161 24.321 39.846 1.00 20.67 199 TYR A N 1
ATOM 1319 C CA . TYR A 1 170 ? 10.822 23.741 38.549 1.00 22.45 199 TYR A CA 1
ATOM 1320 C C . TYR A 1 170 ? 11.818 24.211 37.486 1.00 23.74 199 TYR A C 1
ATOM 1321 O O . TYR A 1 170 ? 12.221 23.439 36.592 1.00 22.73 199 TYR A O 1
ATOM 1330 N N . GLN A 1 171 ? 12.212 25.482 37.549 1.00 25.10 200 GLN A N 1
ATOM 1331 C CA . GLN A 1 171 ? 13.184 25.982 36.567 1.00 25.54 200 GLN A CA 1
ATOM 1332 C C . GLN A 1 171 ? 14.516 25.250 36.766 1.00 24.24 200 GLN A C 1
ATOM 1333 O O . GLN A 1 171 ? 15.208 24.931 35.799 1.00 23.26 200 GLN A O 1
ATOM 1339 N N . LEU A 1 172 ? 14.909 25.025 38.016 1.00 22.73 201 LEU A N 1
ATOM 1340 C CA . LEU A 1 172 ? 16.140 24.261 38.262 1.00 23.24 201 LEU A CA 1
ATOM 1341 C C . LEU A 1 172 ? 15.986 22.839 37.678 1.00 20.98 201 LEU A C 1
ATOM 1342 O O . LEU A 1 172 ? 16.868 22.327 37.001 1.00 20.42 201 LEU A O 1
ATOM 1347 N N . LEU A 1 173 ? 14.851 22.212 37.956 1.00 21.79 202 LEU A N 1
ATOM 1348 C CA . LEU A 1 173 ? 14.602 20.841 37.478 1.00 20.41 202 LEU A CA 1
ATOM 1349 C C . LEU A 1 173 ? 14.705 20.756 35.949 1.00 20.68 202 LEU A C 1
ATOM 1350 O O . LEU A 1 173 ? 15.350 19.846 35.391 1.00 20.53 202 LEU A O 1
ATOM 1355 N N . GLN A 1 174 ? 14.047 21.685 35.257 1.00 20.34 203 GLN A N 1
ATOM 1356 C CA . GLN A 1 174 ? 14.123 21.683 33.804 1.00 22.63 203 GLN A CA 1
ATOM 1357 C C . GLN A 1 174 ? 15.557 21.948 33.322 1.00 23.43 203 GLN A C 1
ATOM 1358 O O . GLN A 1 174 ? 15.996 21.365 32.319 1.00 23.86 203 GLN A O 1
ATOM 1364 N N . GLU A 1 175 ? 16.301 22.799 34.028 1.00 24.07 204 GLU A N 1
ATOM 1365 C CA . GLU A 1 175 ? 17.696 23.039 33.612 1.00 23.79 204 GLU A CA 1
ATOM 1366 C C . GLU A 1 175 ? 18.534 21.745 33.813 1.00 23.94 204 GLU A C 1
ATOM 1367 O O . GLU A 1 175 ? 19.413 21.411 33.006 1.00 24.20 204 GLU A O 1
ATOM 1373 N N . MET A 1 176 ? 18.289 21.033 34.907 1.00 23.15 205 MET A N 1
ATOM 1374 C CA . MET A 1 176 ? 19.014 19.772 35.135 1.00 22.72 205 MET A CA 1
ATOM 1375 C C . MET A 1 176 ? 18.738 18.796 34.004 1.00 22.58 205 MET A C 1
ATOM 1376 O O . MET A 1 176 ? 19.617 18.067 33.553 1.00 23.40 205 MET A O 1
ATOM 1381 N N . VAL A 1 177 ? 17.494 18.763 33.550 1.00 24.08 206 VAL A N 1
ATOM 1382 C CA . VAL A 1 177 ? 17.143 17.866 32.463 1.00 23.63 206 VAL A CA 1
ATOM 1383 C C . VAL A 1 177 ? 17.792 18.343 31.158 1.00 24.35 206 VAL A C 1
ATOM 1384 O O . VAL A 1 177 ? 18.296 17.546 30.373 1.00 22.63 206 VAL A O 1
ATOM 1388 N N . ARG A 1 178 ? 17.755 19.654 30.953 1.00 24.60 207 ARG A N 1
ATOM 1389 C CA . ARG A 1 178 ? 18.321 20.291 29.757 1.00 26.05 207 ARG A CA 1
ATOM 1390 C C . ARG A 1 178 ? 19.824 20.069 29.653 1.00 26.93 207 ARG A C 1
ATOM 1391 O O . ARG A 1 178 ? 20.356 19.865 28.564 1.00 26.31 207 ARG A O 1
ATOM 1399 N N . LYS A 1 179 ? 20.511 20.084 30.784 1.00 27.64 208 LYS A N 1
ATOM 1400 C CA . LYS A 1 179 ? 21.969 19.920 30.785 1.00 27.75 208 LYS A CA 1
ATOM 1401 C C . LYS A 1 179 ? 22.440 18.521 31.161 1.00 27.77 208 LYS A C 1
ATOM 1402 O O . LYS A 1 179 ? 23.622 18.310 31.453 1.00 27.88 208 LYS A O 1
ATOM 1408 N N . PHE A 1 180 ? 21.513 17.571 31.135 1.00 28.31 209 PHE A N 1
ATOM 1409 C CA . PHE A 1 180 ? 21.826 16.193 31.475 1.00 26.74 209 PHE A CA 1
ATOM 1410 C C . PHE A 1 180 ? 22.582 15.555 30.316 1.00 28.88 209 PHE A C 1
ATOM 1411 O O . PHE A 1 180 ? 22.089 15.551 29.195 1.00 29.17 209 PHE A O 1
ATOM 1419 N N . HIS A 1 181 ? 23.770 15.019 30.584 1.00 28.24 210 HIS A N 1
ATOM 1420 C CA . HIS A 1 181 ? 24.571 14.403 29.526 1.00 30.38 210 HIS A CA 1
ATOM 1421 C C . HIS A 1 181 ? 25.257 13.122 29.928 1.00 29.92 210 HIS A C 1
ATOM 1422 O O . HIS A 1 181 ? 25.964 13.072 30.932 1.00 27.34 210 HIS A O 1
ATOM 1429 N N . VAL A 1 182 ? 25.038 12.071 29.151 1.00 29.15 211 VAL A N 1
ATOM 1430 C 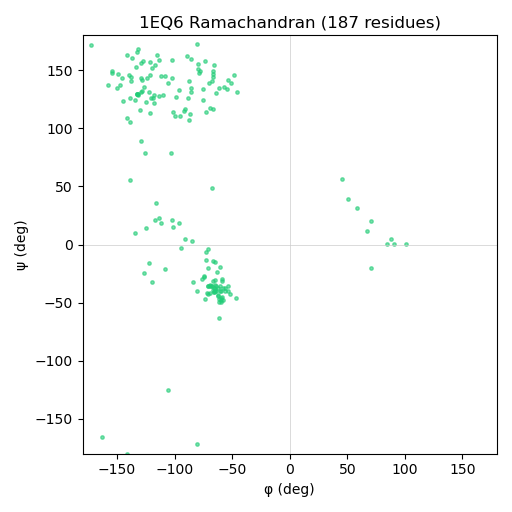CA . VAL A 1 182 ? 25.733 10.832 29.423 1.00 30.47 211 VAL A CA 1
ATOM 1431 C C . VAL A 1 182 ? 27.050 10.965 28.646 1.00 31.81 211 VAL A C 1
ATOM 1432 O O . VAL A 1 182 ? 27.076 10.932 27.413 1.00 31.27 211 VAL A O 1
ATOM 1436 N N . VAL A 1 183 ? 28.128 11.171 29.395 1.00 31.86 212 VAL A N 1
ATOM 1437 C CA . VAL A 1 183 ? 29.471 11.353 28.851 1.00 34.00 212 VAL A CA 1
ATOM 1438 C C . VAL A 1 183 ? 30.143 10.012 28.568 1.00 33.73 212 VAL A C 1
ATOM 1439 O O . VAL A 1 183 ? 30.934 9.886 27.632 1.00 35.04 212 VAL A O 1
ATOM 1443 N N . ASP A 1 184 ? 29.824 9.007 29.370 1.00 32.32 213 ASP A N 1
ATOM 1444 C CA . ASP A 1 184 ? 30.442 7.697 29.187 1.00 34.99 213 ASP A CA 1
ATOM 1445 C C . ASP A 1 184 ? 29.403 6.608 29.364 1.00 33.28 213 ASP A C 1
ATOM 1446 O O . ASP A 1 184 ? 28.999 6.309 30.476 1.00 32.55 213 ASP A O 1
ATOM 1451 N N . THR A 1 185 ? 28.976 6.015 28.256 1.00 34.82 214 THR A N 1
ATOM 1452 C CA . THR A 1 185 ? 27.953 4.981 28.311 1.00 36.23 214 THR A CA 1
ATOM 1453 C C . THR A 1 185 ? 28.408 3.646 28.875 1.00 36.70 214 THR A C 1
ATOM 1454 O O . THR A 1 185 ? 27.583 2.755 29.083 1.00 37.79 214 THR A O 1
ATOM 1458 N N . SER A 1 186 ? 29.703 3.494 29.150 1.00 37.04 215 SER A N 1
ATOM 1459 C CA . SER A 1 186 ? 30.168 2.229 29.711 1.00 38.11 215 SER A CA 1
ATOM 1460 C C . SER A 1 186 ? 29.673 2.109 31.146 1.00 37.64 215 SER A C 1
ATOM 1461 O O . SER A 1 186 ? 29.891 1.094 31.811 1.00 37.33 215 SER A O 1
ATOM 1464 N N . LEU A 1 187 ? 29.005 3.157 31.628 1.00 36.22 216 LEU A N 1
ATOM 1465 C CA . LEU A 1 187 ? 28.442 3.141 32.976 1.00 36.02 216 LEU A CA 1
ATOM 1466 C C . LEU A 1 187 ? 27.346 2.088 33.020 1.00 34.98 216 LEU A C 1
ATOM 1467 O O . LEU A 1 187 ? 27.195 1.388 34.007 1.00 34.00 216 LEU A O 1
ATOM 1472 N N . PHE A 1 188 ? 26.591 1.969 31.938 1.00 36.63 217 PHE A N 1
ATOM 1473 C CA . PHE A 1 188 ? 25.485 1.010 31.890 1.00 39.50 217 PHE A CA 1
ATOM 1474 C C . PHE A 1 188 ? 25.874 -0.404 31.475 1.00 42.10 217 PHE A C 1
ATOM 1475 O O . PHE A 1 188 ? 26.919 -0.620 30.874 1.00 41.69 217 PHE A O 1
ATOM 1483 N N . ALA A 1 189 ? 25.033 -1.375 31.809 1.00 46.05 218 ALA A N 1
ATOM 1484 C CA . ALA A 1 189 ? 25.318 -2.752 31.431 1.00 49.13 218 ALA A CA 1
ATOM 1485 C C . ALA A 1 189 ? 24.628 -3.032 30.101 1.00 50.96 218 ALA A C 1
ATOM 1486 O O . ALA A 1 189 ? 24.052 -4.127 29.936 1.00 54.48 218 ALA A O 1
#

Nearest PDB structures (foldseek):
  1eq6-assembly1_A  TM=1.005E+00  e=3.065E-39  Saccharomyces cerevisiae
  1jhs-assembly1_A  TM=1.001E+00  e=2.322E-36  Saccharomyces cerevisiae
  5zx9-assembly1_A  TM=6.030E-01  e=4.189E-04  Mycobacterium tuberculosis H37Rv
  3gwr-assembly1_A  TM=6.433E-01  e=8.533E-01  Thiobacillus denitrificans ATCC 25259
  4rlj-assembly1_A  TM=3.527E-01  e=3.365E-01  Mycobacterium tuberculosis H37Rv

GO terms:
  GO:0005634 nucleus (C, IDA)
  GO:0031267 small GTPase binding (F, IDA)
  GO:0006606 protein import into nucleus (P, IMP)
  GO:0005515 protein binding (F, IPI)

Foldseek 3Di:
DFDWDKDAPPVNQKIFTDGPQWAFCCVPPDDDNQKTKTFRRDDQPDDDPLLAGRGKMKMKGKAAQDPDQAPVVSQVVVVCVVVVVVQADDKDWLAKDAPDGRFKIKTKMWGQAGPVGCSPPDFTKIKIWMWGCPPVQRITIIMIMIGGDDVVQVVCVVVSHHDSSNVSVNVSVVRRVVRMDRNHPVSGD

Radius of gyration: 16.24 Å; Cα contacts (8 Å, |Δi|>4): 371; chains: 1; bounding box: 39×38×37 Å

Solvent-accessible surface area: 10335 Å² total; per-residue (Å²): 131,43,99,20,129,130,28,123,1,27,90,17,8,0,18,2,6,6,2,24,31,14,70,36,18,50,91,122,174,174,30,78,139,65,38,24,21,18,57,13,60,16,151,116,109,78,154,66,141,7,44,22,42,48,67,2,26,1,42,2,22,23,60,149,46,17,148,90,119,73,12,82,84,0,1,68,89,6,0,55,72,44,3,101,146,92,14,7,81,133,46,85,33,50,63,68,58,64,69,95,154,42,40,39,5,0,0,0,0,8,49,51,33,18,145,161,52,110,67,117,129,82,110,32,57,0,15,0,0,0,0,4,23,31,101,155,54,95,13,0,0,5,0,3,0,40,0,31,4,65,183,115,22,24,73,55,6,98,98,201,81,65,0,85,16,0,91,9,0,11,90,1,0,44,25,0,0,150,88,13,104,45,96,66,64,91,66,26,160